Protein AF-A0A1S8C5D9-F1 (afdb_monomer_lite)

Secondary structure (DSSP, 8-state):
-PPPPPPPEE--HHHHHHSPPPP--SSTTTT-EEEEE--BSS--HHHHHHHHHHHHTT-SEEEEEEETTTHHHHHHH-TTSEEEEE-B-TTSBBPGGGHHHHHHHHTT-SEEEE-TT---HHHHHHHHHHHGGG--S-EEE-GGGGHHHHH-GGGGGGGTT-EEE---HHHHHHHHT--HHHHHH-HHHHHHHHHHHHTSEEEE-SSSEEEE--TT--S--SS-SS-EEE-

Radius of gyration: 17.62 Å; chains: 1; bounding box: 43×44×43 Å

Structure (mmCIF, N/CA/C/O backbone):
data_AF-A0A1S8C5D9-F1
#
_entry.id   AF-A0A1S8C5D9-F1
#
loop_
_atom_site.group_PDB
_atom_site.id
_atom_site.type_symbol
_atom_site.label_atom_id
_atom_site.label_alt_id
_atom_site.label_comp_id
_atom_site.label_asym_id
_atom_site.label_entity_id
_atom_site.label_seq_id
_atom_site.pdbx_PDB_ins_code
_atom_site.Cartn_x
_atom_site.Cartn_y
_atom_site.Cartn_z
_atom_site.occupancy
_atom_site.B_iso_or_equiv
_atom_site.auth_seq_id
_atom_site.auth_comp_id
_atom_site.auth_asym_id
_atom_site.auth_atom_id
_atom_site.pdbx_PDB_model_num
ATOM 1 N N . MET A 1 1 ? -1.106 -27.012 -26.016 1.00 38.75 1 MET A N 1
ATOM 2 C CA . MET A 1 1 ? -1.966 -25.851 -26.331 1.00 38.75 1 MET A CA 1
ATOM 3 C C . MET A 1 1 ? -2.443 -25.273 -25.016 1.00 38.75 1 MET A C 1
ATOM 5 O O . MET A 1 1 ? -3.156 -25.971 -24.306 1.00 38.75 1 MET A O 1
ATOM 9 N N . SER A 1 2 ? -2.004 -24.067 -24.653 1.00 41.09 2 SER A N 1
ATOM 10 C CA . SER A 1 2 ? -2.597 -23.360 -23.512 1.00 41.09 2 SER A CA 1
ATOM 11 C C . SER A 1 2 ? -4.079 -23.100 -23.806 1.00 41.09 2 SER A C 1
ATOM 13 O O . SER A 1 2 ? -4.400 -22.787 -24.956 1.00 41.09 2 SER A O 1
ATOM 15 N N . PRO A 1 3 ? -4.988 -23.274 -22.832 1.00 47.28 3 PRO A N 1
ATOM 16 C CA . PRO A 1 3 ? -6.407 -23.009 -23.040 1.00 47.28 3 PRO A CA 1
ATOM 17 C C . PRO A 1 3 ? -6.617 -21.558 -23.489 1.00 47.28 3 PRO A C 1
ATOM 19 O O . PRO A 1 3 ? -5.917 -20.653 -23.028 1.00 47.28 3 PRO A O 1
ATOM 22 N N . ALA A 1 4 ? -7.565 -21.349 -24.408 1.00 53.81 4 ALA A N 1
ATOM 23 C CA . ALA A 1 4 ? -7.955 -20.015 -24.846 1.00 53.81 4 ALA A CA 1
ATOM 24 C C . ALA A 1 4 ? -8.408 -19.192 -23.633 1.00 53.81 4 ALA A C 1
ATOM 26 O O . ALA A 1 4 ? -9.150 -19.686 -22.779 1.00 53.81 4 ALA A O 1
ATOM 27 N N . LEU A 1 5 ? -7.929 -17.952 -23.548 1.00 56.25 5 LEU A N 1
ATOM 28 C CA . LEU A 1 5 ? -8.294 -17.049 -22.465 1.00 56.25 5 LEU A CA 1
ATOM 29 C C . LEU A 1 5 ? -9.800 -16.750 -22.520 1.00 56.25 5 LEU A C 1
ATOM 31 O O . LEU A 1 5 ? -10.328 -16.530 -23.612 1.00 56.25 5 LEU A O 1
ATOM 35 N N . PRO A 1 6 ? -10.504 -16.723 -21.373 1.00 63.66 6 PRO A N 1
ATOM 36 C CA . PRO A 1 6 ? -11.866 -16.213 -21.344 1.00 63.66 6 PRO A CA 1
ATOM 37 C C . PRO A 1 6 ? -11.865 -14.738 -21.760 1.00 63.66 6 PRO A C 1
ATOM 39 O O . PRO A 1 6 ? -10.957 -13.990 -21.393 1.00 63.66 6 PRO A O 1
ATOM 42 N N . GLU A 1 7 ? -12.888 -14.317 -22.503 1.00 69.62 7 GLU A N 1
ATOM 43 C CA . GLU A 1 7 ? -13.021 -12.914 -22.896 1.00 69.62 7 GLU A CA 1
ATOM 44 C C . GLU A 1 7 ? -13.068 -11.994 -21.660 1.00 69.62 7 GLU A C 1
ATOM 46 O O . GLU A 1 7 ? -13.750 -12.315 -20.672 1.00 69.62 7 GLU A O 1
ATOM 51 N N . PRO A 1 8 ? -12.353 -10.852 -21.692 1.00 77.38 8 PRO A N 1
ATOM 52 C CA . PRO A 1 8 ? -12.369 -9.898 -20.597 1.00 77.38 8 PRO A CA 1
ATOM 53 C C . PRO A 1 8 ? -13.774 -9.323 -20.411 1.00 77.38 8 PRO A C 1
ATOM 55 O O . PRO A 1 8 ? -14.501 -9.060 -21.369 1.00 77.38 8 PRO A O 1
ATOM 58 N N . THR A 1 9 ? -14.162 -9.103 -19.158 1.00 83.06 9 THR A N 1
ATOM 59 C CA . THR A 1 9 ? -15.456 -8.493 -18.836 1.00 83.06 9 THR A CA 1
ATOM 60 C C . THR A 1 9 ? -15.282 -6.987 -18.685 1.00 83.06 9 THR A C 1
ATOM 62 O O . THR A 1 9 ? -14.525 -6.521 -17.836 1.00 83.06 9 THR A O 1
ATOM 65 N N . LEU A 1 10 ? -15.989 -6.207 -19.501 1.00 85.38 10 LEU A N 1
ATOM 66 C CA . LEU A 1 10 ? -15.979 -4.751 -19.377 1.00 85.38 10 LEU A CA 1
ATOM 67 C C . LEU A 1 10 ? -16.698 -4.325 -18.088 1.00 85.38 10 LEU A C 1
ATOM 69 O O . LEU A 1 10 ? -17.865 -4.668 -17.874 1.00 85.38 10 LEU A O 1
ATOM 73 N N . VAL A 1 11 ? -16.024 -3.541 -17.249 1.00 85.19 11 VAL A N 1
ATOM 74 C CA . VAL A 1 11 ? -16.623 -2.946 -16.051 1.00 85.19 11 VAL A CA 1
ATOM 75 C C . VAL A 1 11 ? -17.368 -1.692 -16.470 1.00 85.19 11 VAL A C 1
ATOM 77 O O . VAL A 1 11 ? -16.781 -0.657 -16.766 1.00 85.19 11 VAL A O 1
ATOM 80 N N . THR A 1 12 ? -18.691 -1.787 -16.504 1.00 86.25 12 THR A N 1
ATOM 81 C CA . THR A 1 12 ? -19.567 -0.649 -16.790 1.00 86.25 12 THR A CA 1
ATOM 82 C C . THR A 1 12 ? -20.175 -0.103 -15.497 1.00 86.25 12 THR A C 1
ATOM 84 O O . THR A 1 12 ? -20.249 -0.823 -14.494 1.00 86.25 12 THR A O 1
ATOM 87 N N . PRO A 1 13 ? -20.738 1.120 -15.499 1.00 84.31 13 PRO A N 1
ATOM 88 C CA . PRO A 1 13 ? -21.521 1.611 -14.363 1.00 84.31 13 PRO A CA 1
ATOM 89 C C . PRO A 1 13 ? -22.672 0.674 -13.954 1.00 84.31 13 PRO A C 1
ATOM 91 O O . PRO A 1 13 ? -23.132 0.697 -12.815 1.00 84.31 13 PRO A O 1
ATOM 94 N N . GLN A 1 14 ? -23.177 -0.160 -14.869 1.00 84.94 14 GLN A N 1
ATOM 95 C CA . GLN A 1 14 ? -24.183 -1.174 -14.550 1.00 84.94 14 GLN A CA 1
ATOM 96 C C . GLN A 1 14 ? -23.596 -2.345 -13.751 1.00 84.94 14 GLN A C 1
ATOM 98 O O . GLN A 1 14 ? -24.232 -2.784 -12.796 1.00 84.94 14 GLN A O 1
ATOM 103 N N . VAL A 1 15 ? -22.386 -2.803 -14.093 1.00 83.06 15 VAL A N 1
ATOM 104 C CA . VAL A 1 15 ? -21.650 -3.815 -13.313 1.00 83.06 15 VAL A CA 1
ATOM 105 C C . VAL A 1 15 ? -21.374 -3.287 -11.904 1.00 83.06 15 VAL A C 1
ATOM 107 O O . VAL A 1 15 ? -21.716 -3.948 -10.926 1.00 83.06 15 VAL A O 1
ATOM 110 N N . LEU A 1 16 ? -20.866 -2.055 -11.794 1.00 82.50 16 LEU A N 1
ATOM 111 C CA . LEU A 1 16 ? -20.542 -1.431 -10.506 1.00 82.50 16 LEU A CA 1
ATOM 112 C C . LEU A 1 16 ? -21.769 -1.229 -9.607 1.00 82.50 16 LEU A C 1
ATOM 114 O O . LEU A 1 16 ? -21.678 -1.402 -8.398 1.00 82.50 16 LEU A O 1
ATOM 118 N N . ARG A 1 17 ? -22.951 -0.944 -10.172 1.00 82.75 17 ARG A N 1
ATOM 119 C CA . ARG A 1 17 ? -24.202 -0.862 -9.390 1.00 82.75 17 ARG A CA 1
ATOM 120 C C . ARG A 1 17 ? -24.597 -2.184 -8.724 1.00 82.75 17 ARG A C 1
ATOM 122 O O . ARG A 1 17 ? -25.330 -2.167 -7.734 1.00 82.75 17 ARG A O 1
ATOM 129 N N . GLY A 1 18 ? -24.126 -3.314 -9.255 1.00 81.12 18 GLY A N 1
ATOM 130 C CA . GLY A 1 18 ? -24.254 -4.628 -8.624 1.00 81.12 18 GLY A CA 1
ATOM 131 C C . GLY A 1 18 ? -23.265 -4.855 -7.475 1.00 81.12 18 GLY A C 1
ATOM 132 O O . GLY A 1 18 ? -23.509 -5.712 -6.627 1.00 81.12 18 GLY A O 1
ATOM 133 N N . TRP A 1 19 ? -22.182 -4.078 -7.410 1.00 79.44 19 TRP A N 1
ATOM 134 C CA . TRP A 1 19 ? -21.155 -4.111 -6.365 1.00 79.44 19 TRP A CA 1
ATOM 135 C C . TRP A 1 19 ? -21.389 -2.987 -5.361 1.00 79.44 19 TRP A C 1
ATOM 137 O O . TRP A 1 19 ? -20.591 -2.063 -5.215 1.00 79.44 19 TRP A O 1
ATOM 147 N N . ARG A 1 20 ? -22.541 -3.039 -4.691 1.00 68.50 20 ARG A N 1
ATOM 148 C CA . ARG A 1 20 ? -22.870 -2.048 -3.665 1.00 68.50 20 ARG A CA 1
ATOM 149 C C . ARG A 1 20 ? -21.841 -2.100 -2.542 1.00 68.50 20 ARG A C 1
ATOM 151 O O . ARG A 1 20 ? -21.424 -3.187 -2.136 1.00 68.50 20 ARG A O 1
ATOM 158 N N . LEU A 1 21 ? -21.499 -0.924 -2.018 1.00 68.50 21 LEU A N 1
ATOM 159 C CA . LEU A 1 21 ? -20.823 -0.834 -0.730 1.00 68.50 21 LEU A CA 1
ATOM 160 C C . LEU A 1 21 ? -21.646 -1.598 0.320 1.00 68.50 21 LEU A C 1
ATOM 162 O O . LEU A 1 21 ? -22.875 -1.672 0.185 1.00 68.50 21 LEU A O 1
ATOM 166 N N . PRO A 1 22 ? -21.000 -2.182 1.343 1.00 65.00 22 PRO A N 1
ATOM 167 C CA . PRO A 1 22 ? -21.720 -2.786 2.452 1.00 65.00 22 PRO A CA 1
ATOM 168 C C . PRO A 1 22 ? -22.759 -1.799 2.989 1.00 65.00 22 PRO A C 1
ATOM 170 O O . PRO A 1 22 ? -22.439 -0.631 3.222 1.00 65.00 22 PRO A O 1
ATOM 173 N N . GLU A 1 23 ? -24.000 -2.258 3.167 1.00 67.62 23 GLU A N 1
ATOM 174 C CA . GLU A 1 23 ? -25.012 -1.455 3.853 1.00 67.62 23 GLU A CA 1
ATOM 175 C C . GLU A 1 23 ? -24.432 -1.039 5.214 1.00 67.62 23 GLU A C 1
ATOM 177 O O . GLU A 1 23 ? -23.875 -1.894 5.914 1.00 67.62 23 GLU A O 1
ATOM 182 N N . PRO A 1 24 ? -24.511 0.244 5.606 1.00 64.38 24 PRO A N 1
ATOM 183 C CA . PRO A 1 24 ? -23.939 0.728 6.855 1.00 64.38 24 PRO A CA 1
ATOM 184 C C . PRO A 1 24 ? -24.815 0.292 8.040 1.00 64.38 24 PRO A C 1
ATOM 186 O O . PRO A 1 24 ? -25.383 1.108 8.760 1.00 64.38 24 PRO A O 1
ATOM 189 N N . THR A 1 25 ? -24.954 -1.014 8.243 1.00 65.88 25 THR A N 1
ATOM 190 C CA . THR A 1 25 ? -25.635 -1.607 9.390 1.00 65.88 25 THR A CA 1
ATOM 191 C C . THR A 1 25 ? -24.654 -1.720 10.555 1.00 65.88 25 THR A C 1
ATOM 193 O O . THR A 1 25 ? -23.583 -2.304 10.407 1.00 65.88 25 THR A O 1
ATOM 196 N N . GLY A 1 26 ? -25.026 -1.190 11.723 1.00 69.19 26 GLY A N 1
ATOM 197 C CA . GLY A 1 26 ? -24.204 -1.230 12.939 1.00 69.19 26 GLY A CA 1
ATOM 198 C C . GLY A 1 26 ? -23.310 0.001 13.157 1.00 69.19 26 GLY A C 1
ATOM 199 O O . GLY A 1 26 ? -23.389 1.004 12.448 1.00 69.19 26 GLY A O 1
ATOM 200 N N . GLY A 1 27 ? -22.482 -0.060 14.206 1.00 72.62 27 GLY A N 1
ATOM 201 C CA . GLY A 1 27 ? -21.547 1.005 14.588 1.00 72.62 27 GLY A CA 1
ATOM 202 C C . GLY A 1 27 ? -20.322 1.111 13.671 1.00 72.62 27 GLY A C 1
ATOM 203 O O . GLY A 1 27 ? -20.176 0.369 12.700 1.00 72.62 27 GLY A O 1
ATOM 204 N N . LYS A 1 28 ? -19.399 2.023 13.997 1.00 73.56 28 LYS A N 1
ATOM 205 C CA . LYS A 1 28 ? -18.132 2.209 13.260 1.00 73.56 28 LYS A CA 1
ATOM 206 C C . LYS A 1 28 ? -17.257 0.947 13.245 1.00 73.56 28 LYS A C 1
ATOM 208 O O . LYS A 1 28 ? -16.461 0.762 12.340 1.00 73.56 28 LYS A O 1
ATOM 213 N N . GLU A 1 29 ? -17.432 0.061 14.217 1.00 77.06 29 GLU A N 1
ATOM 214 C CA . GLU A 1 29 ? -16.775 -1.242 14.323 1.00 77.06 29 GLU A CA 1
ATOM 215 C C . GLU A 1 29 ? -17.229 -2.211 13.223 1.00 77.06 29 GLU A C 1
ATOM 217 O O . GLU A 1 29 ? -16.414 -2.954 12.688 1.00 77.06 29 GLU A O 1
ATOM 222 N N . ALA A 1 30 ? -18.514 -2.181 12.851 1.00 78.50 30 ALA A N 1
ATOM 223 C CA . ALA A 1 30 ? -19.091 -3.103 11.871 1.00 78.50 30 ALA A CA 1
ATOM 224 C C . ALA A 1 30 ? -18.658 -2.792 10.428 1.00 78.50 30 ALA A C 1
ATOM 226 O O . ALA A 1 30 ? -18.679 -3.669 9.571 1.00 78.50 30 ALA A O 1
ATOM 227 N N . ARG A 1 31 ? -18.241 -1.547 10.164 1.00 82.75 31 ARG A N 1
ATOM 228 C CA . ARG A 1 31 ? -17.767 -1.084 8.850 1.00 82.75 31 ARG A CA 1
ATOM 229 C C . ARG A 1 31 ? -16.267 -1.317 8.617 1.00 82.75 31 ARG A C 1
ATOM 231 O O . ARG A 1 31 ? -15.725 -0.857 7.616 1.00 82.75 31 ARG A O 1
ATOM 238 N N . GLY A 1 32 ? -15.604 -2.015 9.538 1.00 89.25 32 GLY A N 1
ATOM 239 C CA . GLY A 1 32 ? -14.183 -2.338 9.459 1.00 89.25 32 GLY A CA 1
ATOM 240 C C . GLY A 1 32 ? -13.255 -1.147 9.708 1.00 89.25 32 GLY A C 1
ATOM 241 O O . GLY A 1 32 ? -13.669 0.016 9.768 1.00 89.25 32 GLY A O 1
ATOM 242 N N . SER A 1 33 ? -11.973 -1.461 9.869 1.00 94.12 33 SER A N 1
ATOM 243 C CA . SER A 1 33 ? -10.897 -0.483 10.025 1.00 94.12 33 SER A CA 1
ATOM 244 C C . SER A 1 33 ? -9.888 -0.628 8.894 1.00 94.12 33 SER A C 1
ATOM 246 O O . SER A 1 33 ? -9.459 -1.739 8.606 1.00 94.12 33 SER A O 1
ATOM 248 N N . ILE A 1 34 ? -9.458 0.480 8.299 1.00 96.94 34 ILE A N 1
ATOM 249 C CA . ILE A 1 34 ? -8.387 0.491 7.295 1.00 96.94 34 ILE A CA 1
ATOM 250 C C . ILE A 1 34 ? -7.128 1.091 7.912 1.00 96.94 34 ILE A C 1
ATOM 252 O O . ILE A 1 34 ? -7.209 2.108 8.603 1.00 96.94 34 ILE A O 1
ATOM 256 N N . LEU A 1 35 ? -5.979 0.467 7.662 1.00 98.50 35 LEU A N 1
ATOM 257 C CA . LEU A 1 35 ? -4.663 1.028 7.954 1.00 98.50 35 LEU A CA 1
ATOM 258 C C . LEU A 1 35 ? -3.978 1.424 6.644 1.00 98.50 35 LEU A C 1
ATOM 260 O O . LEU A 1 35 ? -3.829 0.590 5.758 1.00 98.50 35 LEU A O 1
ATOM 264 N N . VAL A 1 36 ? -3.543 2.677 6.535 1.00 98.62 36 VAL A N 1
ATOM 265 C CA . VAL A 1 36 ? -2.708 3.165 5.430 1.00 98.62 36 VAL A CA 1
ATOM 266 C C . VAL A 1 36 ? -1.302 3.420 5.957 1.00 98.62 36 VAL A C 1
ATOM 268 O O . VAL A 1 36 ? -1.118 4.224 6.869 1.00 98.62 36 VAL A O 1
ATOM 271 N N . VAL A 1 37 ? -0.309 2.749 5.385 1.00 98.62 37 VAL A N 1
ATOM 272 C CA . VAL A 1 37 ? 1.107 2.895 5.723 1.00 98.62 37 VAL A CA 1
ATOM 273 C C . VAL A 1 37 ? 1.819 3.490 4.521 1.00 98.62 37 VAL A C 1
ATOM 275 O O . VAL A 1 37 ? 1.868 2.877 3.453 1.00 98.62 37 VAL A O 1
ATOM 278 N N . GLY A 1 38 ? 2.382 4.683 4.674 1.00 97.94 38 GLY A N 1
ATOM 279 C CA . GLY A 1 38 ? 3.094 5.299 3.566 1.00 97.94 38 GLY A CA 1
ATOM 280 C C . GLY A 1 38 ? 3.595 6.703 3.833 1.00 97.94 38 GLY A C 1
ATOM 281 O O . GLY A 1 38 ? 3.648 7.183 4.963 1.00 97.94 38 GLY A O 1
ATOM 282 N N . GLY A 1 39 ? 3.938 7.372 2.744 1.00 97.50 39 GLY A N 1
ATOM 283 C CA . GLY A 1 39 ? 4.431 8.733 2.746 1.00 97.50 39 GLY A CA 1
ATOM 284 C C . GLY A 1 39 ? 5.917 8.844 3.068 1.00 97.50 39 GLY A C 1
ATOM 285 O O . GLY A 1 39 ? 6.562 7.952 3.620 1.00 97.50 39 GLY A O 1
ATOM 286 N N . SER A 1 40 ? 6.434 10.017 2.740 1.00 97.75 40 SER A N 1
ATOM 287 C CA . SER A 1 40 ? 7.734 10.528 3.149 1.00 97.75 40 SER A CA 1
ATOM 288 C C . SER A 1 40 ? 7.538 11.934 3.719 1.00 97.75 40 SER A C 1
ATOM 290 O O . SER A 1 40 ? 6.426 12.475 3.708 1.00 97.75 40 SER A O 1
ATOM 292 N N . THR A 1 41 ? 8.603 12.571 4.205 1.00 97.00 41 THR A N 1
ATOM 293 C CA . THR A 1 41 ? 8.498 13.973 4.640 1.00 97.00 41 THR A CA 1
ATOM 294 C C . THR A 1 41 ? 8.176 14.942 3.503 1.00 97.00 41 THR A C 1
ATOM 296 O O . THR A 1 41 ? 7.743 16.057 3.779 1.00 97.00 41 THR A O 1
ATOM 299 N N . GLU A 1 42 ? 8.377 14.527 2.251 1.00 95.50 42 GLU A N 1
ATOM 300 C CA . GLU A 1 42 ? 8.125 15.336 1.053 1.00 95.50 42 GLU A CA 1
ATOM 301 C C . GLU A 1 42 ? 6.849 14.905 0.308 1.00 95.50 42 GLU A C 1
ATOM 303 O O . GLU A 1 42 ? 6.196 15.732 -0.325 1.00 95.50 42 GLU A O 1
ATOM 308 N N . THR A 1 43 ? 6.431 13.641 0.445 1.00 94.88 43 THR A N 1
ATOM 309 C CA . THR A 1 43 ? 5.349 13.040 -0.356 1.00 94.88 43 THR A CA 1
ATOM 310 C C . THR A 1 43 ? 4.228 12.484 0.522 1.00 94.88 43 THR A C 1
ATOM 312 O O . THR A 1 43 ? 3.857 11.315 0.449 1.00 94.88 43 THR A O 1
ATOM 315 N N . VAL A 1 44 ? 3.643 13.327 1.374 1.00 96.38 44 VAL A N 1
ATOM 316 C CA . VAL A 1 44 ? 2.520 12.915 2.239 1.00 96.38 44 VAL A CA 1
ATOM 317 C C . VAL A 1 44 ? 1.162 12.913 1.520 1.00 96.38 44 VAL A C 1
ATOM 319 O O . VAL A 1 44 ? 0.227 12.240 1.945 1.00 96.38 44 VAL A O 1
ATOM 322 N N . GLY A 1 45 ? 1.042 13.633 0.399 1.00 97.19 45 GLY A N 1
ATOM 323 C CA . GLY A 1 45 ? -0.223 13.789 -0.332 1.00 97.19 45 GLY A CA 1
ATOM 324 C C . GLY A 1 45 ? -0.829 12.471 -0.827 1.00 97.19 45 GLY A C 1
ATOM 325 O O . GLY A 1 45 ? -2.045 12.310 -0.779 1.00 97.19 45 GLY A O 1
ATOM 326 N N . ALA A 1 46 ? 0.001 11.500 -1.223 1.00 96.50 46 ALA A N 1
ATOM 327 C CA . ALA A 1 46 ? -0.469 10.177 -1.643 1.00 96.50 46 ALA A CA 1
ATOM 328 C C . ALA A 1 46 ? -1.217 9.444 -0.514 1.00 96.50 46 ALA A C 1
ATOM 330 O O . ALA A 1 46 ? -2.266 8.845 -0.745 1.00 96.50 46 ALA A O 1
ATOM 331 N N . VAL A 1 47 ? -0.728 9.567 0.724 1.00 97.94 47 VAL A N 1
ATOM 332 C CA . VAL A 1 47 ? -1.375 8.996 1.913 1.00 97.94 47 VAL A CA 1
ATOM 333 C C . VAL A 1 47 ? -2.718 9.668 2.180 1.00 97.94 47 VAL A C 1
ATOM 335 O O . VAL A 1 47 ? -3.689 8.978 2.475 1.00 97.94 47 VAL A O 1
ATOM 338 N N . LEU A 1 48 ? -2.796 10.997 2.044 1.00 97.88 48 LEU A N 1
ATOM 339 C CA . LEU A 1 48 ? -4.042 11.748 2.241 1.00 97.88 48 LEU A CA 1
ATOM 340 C C . LEU A 1 48 ? -5.126 11.323 1.241 1.00 97.88 48 LEU A C 1
ATOM 342 O O . LEU A 1 48 ? -6.266 11.089 1.635 1.00 97.88 48 LEU A O 1
ATOM 346 N N . LEU A 1 49 ? -4.762 11.162 -0.034 1.00 97.75 49 LEU A N 1
ATOM 347 C CA . LEU A 1 49 ? -5.687 10.711 -1.077 1.00 97.75 49 LEU A CA 1
ATOM 348 C C . LEU A 1 49 ? -6.168 9.275 -0.832 1.00 97.75 49 LEU A C 1
ATOM 350 O O . LEU A 1 49 ? -7.361 8.994 -0.956 1.00 97.75 49 LEU A O 1
ATOM 354 N N . ALA A 1 50 ? -5.263 8.375 -0.441 1.00 97.62 50 ALA A N 1
ATOM 355 C CA . ALA A 1 50 ? -5.608 6.997 -0.108 1.00 97.62 50 ALA A CA 1
ATOM 356 C C . ALA A 1 50 ? -6.529 6.909 1.124 1.00 97.62 50 ALA A C 1
ATOM 358 O O . ALA A 1 50 ? -7.522 6.181 1.119 1.00 97.62 50 ALA A O 1
ATOM 359 N N . ALA A 1 51 ? -6.235 7.694 2.161 1.00 96.94 51 ALA A N 1
ATOM 360 C CA . ALA A 1 51 ? -7.057 7.822 3.358 1.00 96.94 51 ALA A CA 1
ATOM 361 C C . ALA A 1 51 ? -8.472 8.332 3.042 1.00 96.94 51 ALA A C 1
ATOM 363 O O . ALA A 1 51 ? -9.463 7.751 3.491 1.00 96.94 51 ALA A O 1
ATOM 364 N N . GLU A 1 52 ? -8.582 9.386 2.233 1.00 96.56 52 GLU A N 1
ATOM 365 C CA . GLU A 1 52 ? -9.873 9.921 1.810 1.00 96.56 52 GLU A CA 1
ATOM 366 C C . GLU A 1 52 ? -10.663 8.899 0.978 1.00 96.56 52 GLU A C 1
ATOM 368 O O . GLU A 1 52 ? -11.862 8.710 1.201 1.00 96.56 52 GLU A O 1
ATOM 373 N N . ALA A 1 53 ? -10.001 8.184 0.063 1.00 95.38 53 ALA A N 1
ATOM 374 C CA . ALA A 1 53 ? -10.621 7.119 -0.719 1.00 95.38 53 ALA A CA 1
ATOM 375 C C . ALA A 1 53 ? -11.152 5.983 0.170 1.00 95.38 53 ALA A C 1
ATOM 377 O O . ALA A 1 53 ? -12.261 5.497 -0.063 1.00 95.38 53 ALA A O 1
ATOM 378 N N . ALA A 1 54 ? -10.418 5.596 1.218 1.00 94.44 54 ALA A N 1
ATOM 379 C CA . ALA A 1 54 ? -10.861 4.583 2.175 1.00 94.44 54 ALA A CA 1
ATOM 380 C C . ALA A 1 54 ? -12.141 5.013 2.914 1.00 94.44 54 ALA A C 1
ATOM 382 O O . ALA A 1 54 ? -13.111 4.251 2.973 1.00 94.44 54 ALA A O 1
ATOM 383 N N . LEU A 1 55 ? -12.190 6.253 3.414 1.00 92.62 55 LEU A N 1
ATOM 384 C CA . LEU A 1 55 ? -13.381 6.802 4.076 1.00 92.62 55 LEU A CA 1
ATOM 385 C C . LEU A 1 55 ? -14.575 6.898 3.117 1.00 92.62 55 LEU A C 1
ATOM 387 O O . LEU A 1 55 ? -15.678 6.466 3.454 1.00 92.62 55 LEU A O 1
ATOM 391 N N . ARG A 1 56 ? -14.356 7.391 1.890 1.00 91.88 56 ARG A N 1
ATOM 392 C CA . ARG A 1 56 ? -15.392 7.465 0.843 1.00 91.88 56 ARG A CA 1
ATOM 393 C C . ARG A 1 56 ? -15.883 6.090 0.386 1.00 91.88 56 ARG A C 1
ATOM 395 O O . ARG A 1 56 ? -17.017 5.975 -0.070 1.00 91.88 56 ARG A O 1
ATOM 402 N N . SER A 1 57 ? -15.065 5.054 0.557 1.00 89.69 57 SER A N 1
ATOM 403 C CA . SER A 1 57 ? -15.429 3.654 0.304 1.00 89.69 57 SER A CA 1
ATOM 404 C C . SER A 1 57 ? -16.178 3.004 1.476 1.00 89.69 57 SER A C 1
ATOM 406 O O . SER A 1 57 ? -16.520 1.827 1.408 1.00 89.69 57 SER A O 1
ATOM 408 N N . GLY A 1 58 ? -16.469 3.757 2.543 1.00 88.44 58 GLY A N 1
ATOM 409 C CA . GLY A 1 58 ? -17.308 3.312 3.654 1.00 88.44 58 GLY A CA 1
ATOM 410 C C . GLY A 1 58 ? -16.554 2.750 4.858 1.00 88.44 58 GLY A C 1
ATOM 411 O O . GLY A 1 58 ? -17.201 2.166 5.728 1.00 88.44 58 GLY A O 1
ATOM 412 N N . ALA A 1 59 ? -15.229 2.930 4.946 1.00 91.12 59 ALA A N 1
ATOM 413 C CA . ALA A 1 59 ? -14.458 2.517 6.119 1.00 91.12 59 ALA A CA 1
ATOM 414 C C . ALA A 1 59 ? -15.018 3.143 7.409 1.00 91.12 59 ALA A C 1
ATOM 416 O O . ALA A 1 59 ? -15.301 4.340 7.479 1.00 91.12 59 ALA A O 1
ATOM 417 N N . GLY A 1 60 ? -15.188 2.330 8.453 1.00 90.88 60 GLY A N 1
ATOM 418 C CA . GLY A 1 60 ? -15.694 2.796 9.745 1.00 90.88 60 GLY A CA 1
ATOM 419 C C . GLY A 1 60 ? -14.641 3.484 10.606 1.00 90.88 60 GLY A C 1
ATOM 420 O O . GLY A 1 60 ? -14.964 4.412 11.351 1.00 90.88 60 GLY A O 1
ATOM 421 N N . LYS A 1 61 ? -13.394 3.020 10.507 1.00 94.62 61 LYS A N 1
ATOM 422 C CA . LYS A 1 61 ? -12.219 3.574 11.183 1.00 94.62 61 LYS A CA 1
ATOM 423 C C . LYS A 1 61 ? -11.071 3.694 10.190 1.00 94.62 61 LYS A C 1
ATOM 425 O O . LYS A 1 61 ? -10.892 2.826 9.335 1.00 94.62 61 LYS A O 1
ATOM 430 N N . LEU A 1 62 ? -10.285 4.749 10.345 1.00 97.25 62 LEU A N 1
ATOM 431 C CA . LEU A 1 62 ? -9.090 4.993 9.557 1.00 97.25 62 LEU A CA 1
ATOM 432 C C . LEU A 1 62 ? -7.894 5.155 10.494 1.00 97.25 62 LEU A C 1
ATOM 434 O O . LEU A 1 62 ? -7.942 5.915 11.462 1.00 97.25 62 LEU A O 1
ATOM 438 N N . GLN A 1 63 ? -6.827 4.430 10.188 1.00 98.19 63 GLN A N 1
ATOM 439 C CA . GLN A 1 63 ? -5.526 4.535 10.829 1.00 98.19 63 GLN A CA 1
ATOM 440 C C . GLN A 1 63 ? -4.494 4.880 9.755 1.00 98.19 63 GLN A C 1
ATOM 442 O O . GLN A 1 63 ? -4.552 4.350 8.645 1.00 98.19 63 GLN A O 1
ATOM 447 N N . VAL A 1 64 ? -3.557 5.765 10.073 1.00 98.50 64 VAL A N 1
ATOM 448 C CA . VAL A 1 64 ? -2.533 6.238 9.142 1.00 98.50 64 VAL A CA 1
ATOM 449 C C . VAL A 1 64 ? -1.171 6.190 9.820 1.00 98.50 64 VAL A C 1
ATOM 451 O O . VAL A 1 64 ? -1.006 6.734 10.911 1.00 98.50 64 VAL A O 1
ATOM 454 N N . VAL A 1 65 ? -0.189 5.575 9.167 1.00 98.75 65 VAL A N 1
ATOM 455 C CA . VAL A 1 65 ? 1.219 5.603 9.568 1.00 98.75 65 VAL A CA 1
ATOM 456 C C . VAL A 1 65 ? 2.010 6.430 8.565 1.00 98.75 65 VAL A C 1
ATOM 458 O O . VAL A 1 65 ? 1.995 6.137 7.372 1.00 98.75 65 VAL A O 1
ATOM 461 N N . VAL A 1 66 ? 2.716 7.437 9.077 1.00 98.75 66 VAL A N 1
ATOM 462 C CA . VAL A 1 66 ? 3.567 8.363 8.313 1.00 98.75 66 VAL A CA 1
ATOM 463 C C . VAL A 1 66 ? 4.829 8.709 9.116 1.00 98.75 66 VAL A C 1
ATOM 465 O O . VAL A 1 66 ? 4.852 8.504 10.336 1.00 98.75 66 VAL A O 1
ATOM 468 N N . PRO A 1 67 ? 5.878 9.287 8.499 1.00 98.69 67 PRO A N 1
ATOM 469 C CA . PRO A 1 67 ? 7.011 9.841 9.237 1.00 98.69 67 PRO A CA 1
ATOM 470 C C . PRO A 1 67 ? 6.570 10.779 10.367 1.00 98.69 67 PRO A C 1
ATOM 472 O O . PRO A 1 67 ? 5.726 11.658 10.175 1.00 98.69 67 PRO A O 1
ATOM 475 N N . SER A 1 68 ? 7.169 10.634 11.550 1.00 98.44 68 SER A N 1
ATOM 476 C CA . SER A 1 68 ? 6.805 11.417 12.741 1.00 98.44 68 SER A CA 1
ATOM 477 C C . SER A 1 68 ? 6.847 12.932 12.521 1.00 98.44 68 SER A C 1
ATOM 479 O O . SER A 1 68 ? 6.010 13.648 13.066 1.00 98.44 68 SER A O 1
ATOM 481 N N . LYS A 1 69 ? 7.750 13.414 11.659 1.00 98.25 69 LYS A N 1
ATOM 482 C CA . LYS A 1 69 ? 7.859 14.825 11.266 1.00 98.25 69 LYS A CA 1
ATOM 483 C C . LYS A 1 69 ? 6.609 15.376 10.570 1.00 98.25 69 LYS A C 1
ATOM 485 O O . LYS A 1 69 ? 6.322 16.556 10.735 1.00 98.25 69 LYS A O 1
ATOM 490 N N . VAL A 1 70 ? 5.862 14.558 9.821 1.00 98.12 70 VAL A N 1
ATOM 491 C CA . VAL A 1 70 ? 4.637 15.000 9.121 1.00 98.12 70 VAL A CA 1
ATOM 492 C C . VAL A 1 70 ? 3.346 14.591 9.825 1.00 98.12 70 VAL A C 1
ATOM 494 O O . VAL A 1 70 ? 2.289 15.128 9.501 1.00 98.12 70 VAL A O 1
ATOM 497 N N . ALA A 1 71 ? 3.415 13.705 10.823 1.00 98.25 71 ALA A N 1
ATOM 498 C CA . ALA A 1 71 ? 2.242 13.211 11.541 1.00 98.25 71 ALA A CA 1
ATOM 499 C C . ALA A 1 71 ? 1.319 14.326 12.083 1.00 98.25 71 ALA A C 1
ATOM 501 O O . ALA A 1 71 ? 0.121 14.238 11.828 1.00 98.25 71 ALA A O 1
ATOM 502 N N . PRO A 1 72 ? 1.802 15.415 12.723 1.00 98.00 72 PRO A N 1
ATOM 503 C CA . PRO A 1 72 ? 0.916 16.490 13.181 1.00 98.00 72 PRO A CA 1
ATOM 504 C C . PRO A 1 72 ? 0.135 17.173 12.047 1.00 98.00 72 PRO A C 1
ATOM 506 O O . PRO A 1 72 ? -1.035 17.505 12.216 1.00 98.00 72 PRO A O 1
ATOM 509 N N . HIS A 1 73 ? 0.757 17.358 10.877 1.00 97.12 73 HIS A N 1
ATOM 510 C CA . HIS A 1 73 ? 0.108 17.960 9.707 1.00 97.12 73 HIS A CA 1
ATOM 511 C C . HIS A 1 73 ? -0.979 17.046 9.133 1.00 97.12 73 HIS A C 1
ATOM 513 O O . HIS A 1 73 ? -2.056 17.512 8.755 1.00 97.12 73 HIS A O 1
ATOM 519 N N . VAL A 1 74 ? -0.715 15.738 9.120 1.00 97.69 74 VAL A N 1
ATOM 520 C CA . VAL A 1 74 ? -1.694 14.728 8.710 1.00 97.69 74 VAL A CA 1
ATOM 521 C C . VAL A 1 74 ? -2.858 14.674 9.695 1.00 97.69 74 VAL A C 1
ATOM 523 O O . VAL A 1 74 ? -3.997 14.686 9.249 1.00 97.69 74 VAL A O 1
ATOM 526 N N . SER A 1 75 ? -2.610 14.719 11.009 1.00 97.44 75 SER A N 1
ATOM 527 C CA . SER A 1 75 ? -3.677 14.736 12.025 1.00 97.44 75 SER A CA 1
ATOM 528 C C . SER A 1 75 ? -4.609 15.940 11.899 1.00 97.44 75 SER A C 1
ATOM 530 O O . SER A 1 75 ? -5.797 15.826 12.177 1.00 97.44 75 SER A O 1
ATOM 532 N N . ILE A 1 76 ? -4.084 17.097 11.485 1.00 97.38 76 ILE A N 1
ATOM 533 C CA . ILE A 1 76 ? -4.901 18.290 11.220 1.00 97.38 76 ILE A CA 1
ATOM 534 C C . ILE A 1 76 ? -5.734 18.112 9.943 1.00 97.38 76 ILE A C 1
ATOM 536 O O . ILE A 1 76 ? -6.871 18.571 9.886 1.00 97.38 76 ILE A O 1
ATOM 540 N N . SER A 1 77 ? -5.172 17.455 8.926 1.00 96.62 77 SER A N 1
ATOM 541 C CA . SER A 1 77 ? -5.817 17.273 7.617 1.00 96.62 77 SER A CA 1
ATOM 542 C C . SER A 1 77 ? -6.840 16.130 7.598 1.00 96.62 77 SER A C 1
ATOM 544 O O . SER A 1 77 ? -7.762 16.157 6.791 1.00 96.62 77 SER A O 1
ATOM 546 N N . LEU A 1 78 ? -6.674 15.133 8.471 1.00 95.25 78 LEU A N 1
ATOM 547 C CA . LEU A 1 78 ? -7.533 13.956 8.622 1.00 95.25 78 LEU A CA 1
ATOM 548 C C . LEU A 1 78 ? -7.968 13.812 10.092 1.00 95.25 78 LEU A C 1
ATOM 550 O O . LEU A 1 78 ? -7.527 12.878 10.771 1.00 95.25 78 LEU A O 1
ATOM 554 N N . PRO A 1 79 ? -8.802 14.725 10.619 1.00 94.50 79 PRO A N 1
ATOM 555 C CA . PRO A 1 79 ? -9.201 14.708 12.027 1.00 94.50 79 PRO A CA 1
ATOM 556 C C . PRO A 1 79 ? -9.977 13.441 12.432 1.00 94.50 79 PRO A C 1
ATOM 558 O O . PRO A 1 79 ? -10.057 13.115 13.615 1.00 94.50 79 PRO A O 1
ATOM 561 N N . GLU A 1 80 ? -10.544 12.709 11.471 1.00 93.00 80 GLU A N 1
ATOM 562 C CA . GLU A 1 80 ? -11.237 11.437 11.677 1.00 93.00 80 GLU A CA 1
ATOM 563 C C . GLU A 1 80 ? -10.283 10.242 11.854 1.00 93.00 80 GLU A C 1
ATOM 565 O O . GLU A 1 80 ? -10.718 9.173 12.295 1.00 93.00 80 GLU A O 1
ATOM 570 N N . ALA A 1 81 ? -9.003 10.393 11.496 1.00 96.31 81 ALA A N 1
ATOM 571 C CA . ALA A 1 81 ? -8.022 9.315 11.491 1.00 96.31 81 ALA A CA 1
ATOM 572 C C . ALA A 1 81 ? -7.209 9.247 12.790 1.00 96.31 81 ALA A C 1
ATOM 574 O O . ALA A 1 81 ? -6.795 10.258 13.357 1.00 96.31 81 ALA A O 1
ATOM 575 N N . LEU A 1 82 ? -6.872 8.027 13.213 1.00 97.50 82 LEU A N 1
ATOM 576 C CA . LEU A 1 82 ? -5.745 7.825 14.119 1.00 97.50 82 LEU A CA 1
ATOM 577 C C . LEU A 1 82 ? -4.460 7.957 13.305 1.00 97.50 82 LEU A C 1
ATOM 579 O O . LEU A 1 82 ? -4.186 7.120 12.449 1.00 97.50 82 LEU A O 1
ATOM 583 N N . VAL A 1 83 ? -3.653 8.974 13.593 1.00 98.44 83 VAL A N 1
ATOM 584 C CA . VAL A 1 83 ? -2.364 9.175 12.922 1.00 98.44 83 VAL A CA 1
ATOM 585 C C . VAL A 1 83 ? -1.225 8.778 13.851 1.00 98.44 83 VAL A C 1
ATOM 587 O O . VAL A 1 83 ? -1.086 9.298 14.959 1.00 98.44 83 VAL A O 1
ATOM 590 N N . ARG A 1 84 ? -0.385 7.857 13.384 1.00 98.38 84 ARG A N 1
ATOM 591 C CA . ARG A 1 84 ? 0.812 7.383 14.067 1.00 98.38 84 ARG A CA 1
ATOM 592 C C . ARG A 1 84 ? 2.052 7.875 13.332 1.00 98.38 84 ARG A C 1
ATOM 594 O O . ARG A 1 84 ? 2.317 7.489 12.198 1.00 98.38 84 ARG A O 1
ATOM 601 N N . GLY A 1 85 ? 2.832 8.703 14.018 1.00 98.50 85 GLY A N 1
ATOM 602 C CA . GLY A 1 85 ? 4.179 9.052 13.588 1.00 98.50 85 GLY A CA 1
ATOM 603 C C . GLY A 1 85 ? 5.169 7.933 13.900 1.00 98.50 85 GLY A C 1
ATOM 604 O O . GLY A 1 85 ? 5.188 7.450 15.031 1.00 98.50 85 GLY A O 1
ATOM 605 N N . VAL A 1 86 ? 6.006 7.561 12.933 1.00 98.69 86 VAL A N 1
ATOM 606 C CA . VAL A 1 86 ? 7.067 6.549 13.100 1.00 98.69 86 VAL A CA 1
ATOM 607 C C . VAL A 1 86 ? 8.460 7.105 12.767 1.00 98.69 86 VAL A C 1
ATOM 609 O O . VAL A 1 86 ? 8.553 8.152 12.112 1.00 98.69 86 VAL A O 1
ATOM 612 N N . PRO A 1 87 ? 9.555 6.465 13.231 1.00 98.44 87 PRO A N 1
ATOM 613 C CA . PRO A 1 87 ? 10.915 6.868 12.876 1.00 98.44 87 PRO A CA 1
ATOM 614 C C . PRO A 1 87 ? 11.139 6.974 11.361 1.00 98.44 87 PRO A C 1
ATOM 616 O O . PRO A 1 87 ? 10.688 6.131 10.589 1.00 98.44 87 PRO A O 1
ATOM 619 N N . HIS A 1 88 ? 11.894 7.993 10.941 1.00 98.38 88 HIS A N 1
ATOM 620 C CA . HIS A 1 88 ? 12.178 8.251 9.526 1.00 98.38 88 HIS A CA 1
ATOM 621 C C . HIS A 1 88 ? 13.638 8.634 9.266 1.00 98.38 88 HIS A C 1
ATOM 623 O O . HIS A 1 88 ? 14.259 9.296 10.104 1.00 98.38 88 HIS A O 1
ATOM 629 N N . THR A 1 89 ? 14.190 8.235 8.119 1.00 98.31 89 THR A N 1
ATOM 630 C CA . THR A 1 89 ? 15.553 8.571 7.677 1.00 98.31 89 THR A CA 1
ATOM 631 C C . THR A 1 89 ? 15.775 10.082 7.606 1.00 98.31 89 THR A C 1
ATOM 633 O O . THR A 1 89 ? 14.826 10.869 7.646 1.00 98.31 89 THR A O 1
ATOM 636 N N . GLU A 1 90 ? 17.032 10.517 7.497 1.00 96.81 90 GLU A N 1
ATOM 637 C CA . GLU A 1 90 ? 17.342 11.939 7.280 1.00 96.81 90 GLU A CA 1
ATOM 638 C C . GLU A 1 90 ? 16.710 12.462 5.984 1.00 96.81 90 GLU A C 1
ATOM 640 O O . GLU A 1 90 ? 16.180 13.570 5.966 1.00 96.81 90 GLU A O 1
ATOM 645 N N . ALA A 1 91 ? 16.661 11.614 4.950 1.00 96.81 91 ALA A N 1
ATOM 646 C CA . ALA A 1 91 ? 15.964 11.868 3.689 1.00 96.81 91 ALA A CA 1
ATOM 647 C C . ALA A 1 91 ? 14.427 11.781 3.801 1.00 96.81 91 ALA A C 1
ATOM 649 O O . ALA A 1 91 ? 13.717 12.019 2.829 1.00 96.81 91 ALA A O 1
ATOM 650 N N . GLY A 1 92 ? 13.891 11.444 4.978 1.00 97.50 92 GLY A N 1
ATOM 651 C CA . GLY A 1 92 ? 12.460 11.501 5.256 1.00 97.50 92 GLY A CA 1
ATOM 652 C C . GLY A 1 92 ? 11.648 10.256 4.907 1.00 97.50 92 GLY A C 1
ATOM 653 O O . GLY A 1 92 ? 10.42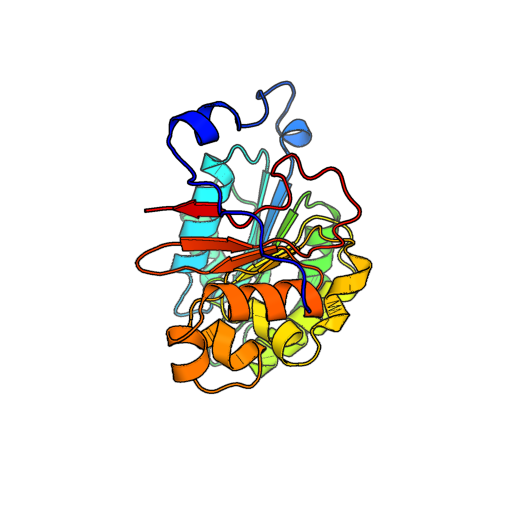0 10.327 4.956 1.00 97.50 92 GLY A O 1
ATOM 654 N N . ALA A 1 93 ? 12.288 9.134 4.580 1.00 98.25 93 ALA A N 1
ATOM 655 C CA . ALA A 1 93 ? 11.621 7.849 4.364 1.00 98.25 93 ALA A CA 1
ATOM 656 C C . ALA A 1 93 ? 11.281 7.165 5.695 1.00 98.25 93 ALA A C 1
ATOM 658 O O . ALA A 1 93 ? 12.017 7.320 6.667 1.00 98.25 93 ALA A O 1
ATOM 659 N N . ILE A 1 94 ? 10.193 6.393 5.762 1.00 98.44 94 ILE A N 1
ATOM 660 C CA . ILE A 1 94 ? 9.896 5.560 6.940 1.00 98.44 94 ILE A CA 1
ATOM 661 C C . ILE A 1 94 ? 11.014 4.530 7.110 1.00 98.44 94 ILE A C 1
ATOM 663 O O . ILE A 1 94 ? 11.388 3.881 6.143 1.00 98.44 94 ILE A O 1
ATOM 667 N N . ARG A 1 95 ? 11.523 4.351 8.335 1.00 98.50 95 ARG A N 1
ATOM 668 C CA . ARG A 1 95 ? 12.521 3.306 8.601 1.00 98.50 95 ARG A CA 1
ATOM 669 C C . ARG A 1 95 ? 11.895 1.923 8.704 1.00 98.50 95 ARG A C 1
ATOM 671 O O . ARG A 1 95 ? 10.871 1.773 9.373 1.00 98.50 95 ARG A O 1
ATOM 678 N N . ALA A 1 96 ? 12.591 0.911 8.200 1.00 98.00 96 ALA A N 1
ATOM 679 C CA . ALA A 1 96 ? 12.279 -0.505 8.358 1.00 98.00 96 ALA A CA 1
ATOM 680 C C . ALA A 1 96 ? 12.149 -0.926 9.831 1.00 98.00 96 ALA A C 1
ATOM 682 O O . ALA A 1 96 ? 11.343 -1.792 10.159 1.00 98.00 96 ALA A O 1
ATOM 683 N N . SER A 1 97 ? 12.868 -0.264 10.746 1.00 98.12 97 SER A N 1
ATOM 684 C CA . SER A 1 97 ? 12.744 -0.482 12.197 1.00 98.12 97 SER A CA 1
ATOM 685 C C . SER A 1 97 ? 11.388 -0.075 12.787 1.00 98.12 97 SER A C 1
ATOM 687 O O . SER A 1 97 ? 11.133 -0.308 13.965 1.00 98.12 97 SER A O 1
ATOM 689 N N . SER A 1 98 ? 10.503 0.524 11.987 1.00 98.19 98 SER A N 1
ATOM 690 C CA . SER A 1 98 ? 9.143 0.887 12.392 1.00 98.19 98 SER A CA 1
ATOM 691 C C . SER A 1 98 ? 8.156 -0.283 12.324 1.00 98.19 98 SER A C 1
ATOM 693 O O . SER A 1 98 ? 6.988 -0.081 12.649 1.00 98.19 98 SER A O 1
ATOM 695 N N . ALA A 1 99 ? 8.587 -1.475 11.893 1.00 98.12 99 ALA A N 1
ATOM 696 C CA . ALA A 1 99 ? 7.707 -2.616 11.645 1.00 98.12 99 ALA A CA 1
ATOM 697 C C . ALA A 1 99 ? 6.815 -2.963 12.848 1.00 98.12 99 ALA A C 1
ATOM 699 O O . ALA A 1 99 ? 5.605 -3.072 12.688 1.00 98.12 99 ALA A O 1
ATOM 700 N N . GLU A 1 100 ? 7.375 -3.037 14.058 1.00 97.81 100 GLU A N 1
ATOM 701 C CA . GLU A 1 100 ? 6.618 -3.345 15.283 1.00 97.81 100 GLU A CA 1
ATOM 702 C C . GLU A 1 100 ? 5.485 -2.332 15.534 1.00 97.81 100 GLU A C 1
ATOM 704 O O . GLU A 1 100 ? 4.332 -2.712 15.718 1.00 97.81 100 GLU A O 1
ATOM 709 N N . LEU A 1 101 ? 5.776 -1.031 15.405 1.00 97.81 101 LEU A N 1
ATOM 710 C CA . LEU A 1 101 ? 4.782 0.039 15.575 1.00 97.81 101 LEU A CA 1
ATOM 711 C C . LEU A 1 101 ? 3.654 -0.024 14.538 1.00 97.81 101 LEU A C 1
ATOM 713 O O . LEU A 1 101 ? 2.533 0.415 14.803 1.00 97.81 101 LEU A O 1
ATOM 717 N N . VAL A 1 102 ? 3.960 -0.503 13.332 1.00 98.12 102 VAL A N 1
ATOM 718 C CA . VAL A 1 102 ? 2.966 -0.699 12.274 1.00 98.12 102 VAL A CA 1
ATOM 719 C C . VAL A 1 102 ? 2.125 -1.941 12.562 1.00 98.12 102 VAL A C 1
ATOM 721 O O . VAL A 1 102 ? 0.903 -1.885 12.412 1.00 98.12 102 VAL A O 1
ATOM 724 N N . LEU A 1 103 ? 2.748 -3.034 13.011 1.00 97.94 103 LEU A N 1
ATOM 725 C CA . LEU A 1 103 ? 2.065 -4.284 13.353 1.00 97.94 103 LEU A CA 1
ATOM 726 C C . LEU A 1 103 ? 1.066 -4.104 14.497 1.00 97.94 103 LEU A C 1
ATOM 728 O O . LEU A 1 103 ? -0.048 -4.619 14.400 1.00 97.94 103 LEU A O 1
ATOM 732 N N . ASP A 1 104 ? 1.400 -3.295 15.505 1.00 96.94 104 ASP A N 1
ATOM 733 C CA . ASP A 1 104 ? 0.486 -2.936 16.598 1.00 96.94 104 ASP A CA 1
ATOM 734 C C . ASP A 1 104 ? -0.851 -2.372 16.087 1.00 96.94 104 ASP A C 1
ATOM 736 O O . ASP A 1 104 ? -1.917 -2.643 16.643 1.00 96.94 104 ASP A O 1
ATOM 740 N N . LEU A 1 105 ? -0.818 -1.585 15.008 1.00 97.00 105 LEU A N 1
ATOM 741 C CA . LEU A 1 105 ? -2.024 -1.026 14.392 1.0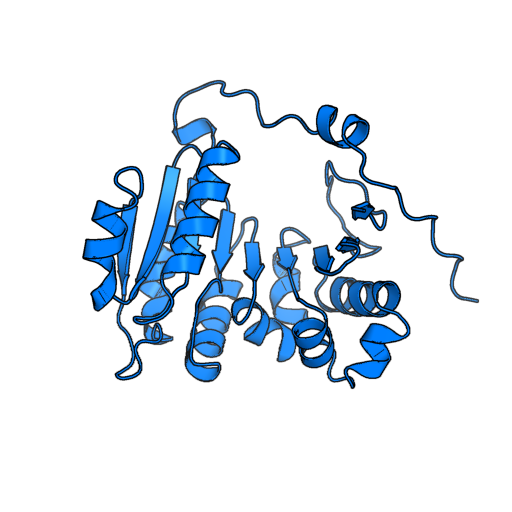0 97.00 105 LEU A CA 1
ATOM 742 C C . LEU A 1 105 ? -2.673 -1.999 13.406 1.00 97.00 105 LEU A C 1
ATOM 744 O O . LEU A 1 105 ? -3.903 -2.016 13.279 1.00 97.00 105 LEU A O 1
ATOM 748 N N . ALA A 1 106 ? -1.860 -2.795 12.708 1.00 96.56 106 ALA A N 1
ATOM 749 C CA . ALA A 1 106 ? -2.318 -3.760 11.716 1.00 96.56 106 ALA A CA 1
ATOM 750 C C . ALA A 1 106 ? -3.176 -4.867 12.344 1.00 96.56 106 ALA A C 1
ATOM 752 O O . ALA A 1 106 ? -4.167 -5.264 11.739 1.00 96.56 106 ALA A O 1
ATOM 753 N N . GLN A 1 107 ? -2.880 -5.290 13.580 1.00 91.06 107 GLN A N 1
ATOM 754 C CA . GLN A 1 107 ? -3.686 -6.274 14.321 1.00 91.06 107 GLN A CA 1
ATOM 755 C C . GLN A 1 107 ? -5.160 -5.862 14.484 1.00 91.06 107 GLN A C 1
ATOM 757 O O . GLN A 1 107 ? -6.049 -6.709 14.523 1.00 91.06 107 GLN A O 1
ATOM 762 N N . GLY A 1 108 ? -5.436 -4.557 14.581 1.00 88.62 108 GLY A N 1
ATOM 763 C CA . GLY A 1 108 ? -6.796 -4.018 14.675 1.00 88.62 108 GLY A CA 1
ATOM 764 C C . GLY A 1 108 ? -7.425 -3.652 13.328 1.00 88.62 108 GLY A C 1
ATOM 765 O O . GLY A 1 108 ? -8.572 -3.195 13.294 1.00 88.62 108 GLY A O 1
ATOM 766 N N . ALA A 1 109 ? -6.687 -3.791 12.225 1.00 95.38 109 ALA A N 1
ATOM 767 C CA . ALA A 1 109 ? -7.133 -3.401 10.898 1.00 95.38 109 ALA A CA 1
ATOM 768 C C . ALA A 1 109 ? -7.838 -4.563 10.185 1.00 95.38 109 ALA A C 1
ATOM 770 O O . ALA A 1 109 ? -7.395 -5.704 10.194 1.00 95.38 109 ALA A O 1
ATOM 771 N N . SER A 1 110 ? -8.948 -4.254 9.522 1.00 95.00 110 SER A N 1
ATOM 772 C CA . SER A 1 110 ? -9.662 -5.177 8.636 1.00 95.00 110 SER A CA 1
ATOM 773 C C . SER A 1 110 ? -9.037 -5.258 7.245 1.00 95.00 110 SER A C 1
ATOM 775 O O . SER A 1 110 ? -9.336 -6.198 6.520 1.00 95.00 110 SER A O 1
ATOM 777 N N . ALA A 1 111 ? -8.228 -4.270 6.855 1.00 96.50 111 ALA A N 1
ATOM 778 C CA . ALA A 1 111 ? -7.367 -4.313 5.678 1.00 96.50 111 ALA A CA 1
ATOM 779 C C . ALA A 1 111 ? -6.220 -3.300 5.813 1.00 96.50 111 ALA A C 1
ATOM 781 O O . ALA A 1 111 ? -6.359 -2.277 6.498 1.00 96.50 111 ALA A O 1
ATOM 782 N N . VAL A 1 112 ? -5.102 -3.579 5.142 1.00 98.31 112 VAL A N 1
ATOM 783 C CA . VAL A 1 112 ? -3.879 -2.767 5.193 1.00 98.31 112 VAL A CA 1
ATOM 784 C C . VAL A 1 112 ? -3.465 -2.355 3.783 1.00 98.31 112 VAL A C 1
ATOM 786 O O . VAL A 1 112 ? -3.363 -3.196 2.900 1.00 98.31 112 VAL A O 1
ATOM 789 N N . LEU A 1 113 ? -3.208 -1.068 3.574 1.00 98.50 113 LEU A N 1
ATOM 790 C CA . LEU A 1 113 ? -2.597 -0.519 2.366 1.00 98.50 113 LEU A CA 1
ATOM 791 C C . LEU A 1 113 ? -1.169 -0.082 2.688 1.00 98.50 113 LEU A C 1
ATOM 793 O O . LEU A 1 113 ? -0.968 0.666 3.645 1.00 98.50 113 LEU A O 1
ATOM 797 N N . ILE A 1 114 ? -0.195 -0.514 1.889 1.00 98.44 114 ILE A N 1
ATOM 798 C CA . ILE A 1 114 ? 1.221 -0.182 2.074 1.00 98.44 114 ILE A CA 1
ATOM 799 C C . ILE A 1 114 ? 1.795 0.375 0.774 1.00 98.44 114 ILE A C 1
ATOM 801 O O . ILE A 1 114 ? 1.590 -0.206 -0.290 1.00 98.44 114 ILE A O 1
ATOM 805 N N . GLY A 1 115 ? 2.543 1.476 0.878 1.00 97.19 115 GLY A N 1
ATOM 806 C CA . GLY A 1 115 ? 3.373 1.987 -0.215 1.00 97.19 115 GLY A CA 1
ATOM 807 C C . GLY A 1 115 ? 3.070 3.387 -0.769 1.00 97.19 115 GLY A C 1
ATOM 808 O O . GLY A 1 115 ? 4.028 4.029 -1.206 1.00 97.19 115 GLY A O 1
ATOM 809 N N . PRO A 1 116 ? 1.838 3.944 -0.714 1.00 97.38 116 PRO A N 1
ATOM 810 C CA . PRO A 1 116 ? 1.567 5.264 -1.284 1.00 97.38 116 PRO A CA 1
ATOM 811 C C . PRO A 1 116 ? 2.498 6.347 -0.733 1.00 97.38 116 PRO A C 1
ATOM 813 O O . PRO A 1 116 ? 2.518 6.615 0.468 1.00 97.38 116 PRO A O 1
ATOM 816 N N . GLY A 1 117 ? 3.275 6.986 -1.610 1.00 96.12 117 GLY A N 1
ATOM 817 C CA . GLY A 1 117 ? 4.199 8.066 -1.247 1.00 96.12 117 GLY A CA 1
ATOM 818 C C . GLY A 1 117 ? 5.412 7.642 -0.415 1.00 96.12 117 GLY A C 1
ATOM 819 O O . GLY A 1 117 ? 6.117 8.520 0.080 1.00 96.12 117 GLY A O 1
ATOM 820 N N . MET A 1 118 ? 5.658 6.339 -0.235 1.00 96.94 118 MET A N 1
ATOM 821 C CA . MET A 1 118 ? 6.913 5.870 0.351 1.00 96.94 118 MET A CA 1
ATOM 822 C C . MET A 1 118 ? 8.098 6.277 -0.529 1.00 96.94 118 MET A C 1
ATOM 824 O O . MET A 1 118 ? 7.976 6.452 -1.741 1.00 96.94 118 MET A O 1
ATOM 828 N N . ALA A 1 119 ? 9.247 6.440 0.111 1.00 93.94 119 ALA A N 1
ATOM 829 C CA . ALA A 1 119 ? 10.524 6.732 -0.519 1.00 93.94 119 ALA A CA 1
ATOM 830 C C . ALA A 1 119 ? 11.569 5.771 0.051 1.00 93.94 119 ALA A C 1
ATOM 832 O O . ALA A 1 119 ? 11.314 5.155 1.083 1.00 93.94 119 ALA A O 1
ATOM 833 N N . ASP A 1 120 ? 12.738 5.705 -0.587 1.00 96.00 120 ASP A N 1
ATOM 834 C CA . ASP A 1 120 ? 13.823 4.780 -0.23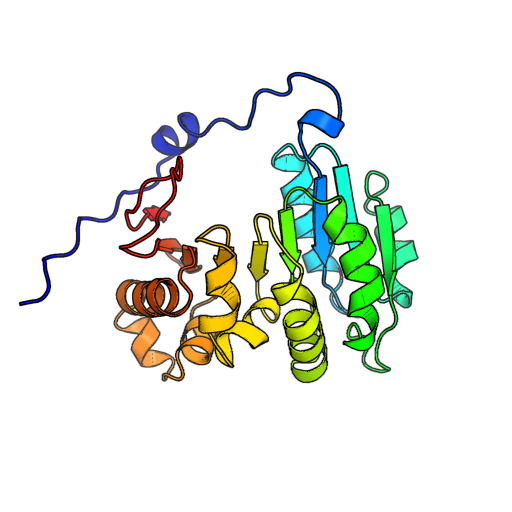7 1.00 96.00 120 ASP A CA 1
ATOM 835 C C . ASP A 1 120 ? 13.401 3.308 -0.380 1.00 96.00 120 ASP A C 1
ATOM 837 O O . ASP A 1 120 ? 12.689 2.734 0.448 1.00 96.00 120 ASP A O 1
ATOM 841 N N . GLU A 1 121 ? 13.831 2.690 -1.479 1.00 94.88 121 GLU A N 1
ATOM 842 C CA . GLU A 1 121 ? 13.478 1.309 -1.800 1.00 94.88 121 GLU A CA 1
ATOM 843 C C . GLU A 1 121 ? 13.999 0.319 -0.751 1.00 94.88 121 GLU A C 1
ATOM 845 O O . GLU A 1 121 ? 13.296 -0.632 -0.419 1.00 94.88 121 GLU A O 1
ATOM 850 N N . ALA A 1 122 ? 15.189 0.547 -0.185 1.00 96.06 122 ALA A N 1
ATOM 851 C CA . ALA A 1 122 ? 15.796 -0.377 0.767 1.00 96.06 122 ALA A CA 1
ATOM 852 C C . ALA A 1 122 ? 15.047 -0.369 2.106 1.00 96.06 122 ALA A C 1
ATOM 854 O O . ALA A 1 122 ? 14.703 -1.430 2.630 1.00 96.06 122 ALA A O 1
ATOM 855 N N . GLU A 1 123 ? 14.741 0.819 2.632 1.00 97.62 123 GLU A N 1
ATOM 856 C CA . GLU A 1 123 ? 13.953 0.959 3.861 1.00 97.62 123 GLU A CA 1
ATOM 857 C C . GLU A 1 123 ? 12.513 0.469 3.664 1.00 97.62 123 GLU A C 1
ATOM 859 O O . GLU A 1 123 ? 11.977 -0.244 4.515 1.00 97.62 123 GLU A O 1
ATOM 864 N N . THR A 1 124 ? 11.900 0.784 2.518 1.00 96.75 124 THR A N 1
ATOM 865 C CA . THR A 1 124 ? 10.541 0.331 2.196 1.00 96.75 124 THR A CA 1
ATOM 866 C C . THR A 1 124 ? 10.477 -1.187 2.079 1.00 96.75 124 THR A C 1
ATOM 868 O O . THR A 1 124 ? 9.625 -1.819 2.703 1.00 96.75 124 THR A O 1
ATOM 871 N N . ARG A 1 125 ? 11.401 -1.797 1.332 1.00 95.75 125 ARG A N 1
ATOM 872 C CA . ARG A 1 125 ? 11.487 -3.251 1.197 1.00 95.75 125 ARG A CA 1
ATOM 873 C C . ARG A 1 125 ? 11.696 -3.916 2.554 1.00 95.75 125 ARG A C 1
ATOM 875 O O . ARG A 1 125 ? 10.945 -4.826 2.890 1.00 95.75 125 ARG A O 1
ATOM 882 N N . GLY A 1 126 ? 12.650 -3.430 3.349 1.00 97.25 126 GLY A N 1
ATOM 883 C CA . GLY A 1 126 ? 12.927 -3.975 4.677 1.00 97.25 126 GLY A CA 1
ATOM 884 C C . GLY A 1 126 ? 11.743 -3.842 5.639 1.00 97.25 126 GLY A C 1
ATOM 885 O O . GLY A 1 126 ? 11.528 -4.723 6.471 1.00 97.25 126 GLY A O 1
ATOM 886 N N . LEU A 1 127 ? 10.948 -2.773 5.523 1.00 97.94 127 LEU A N 1
ATOM 887 C CA . LEU A 1 127 ? 9.691 -2.636 6.255 1.00 97.94 127 LEU A CA 1
ATOM 888 C C . LEU A 1 127 ? 8.685 -3.698 5.795 1.00 97.94 127 LEU A C 1
ATOM 890 O O . LEU A 1 127 ? 8.186 -4.457 6.617 1.00 97.94 127 LEU A O 1
ATOM 894 N N . VAL A 1 128 ? 8.398 -3.776 4.493 1.00 96.69 128 VAL A N 1
ATOM 895 C CA . VAL A 1 128 ? 7.382 -4.685 3.937 1.00 96.69 128 VAL A CA 1
ATOM 896 C C . VAL A 1 128 ? 7.725 -6.154 4.214 1.00 96.69 128 VAL A C 1
ATOM 898 O O . VAL A 1 128 ? 6.844 -6.903 4.630 1.00 96.69 128 VAL A O 1
ATOM 901 N N . GLU A 1 129 ? 8.991 -6.558 4.071 1.00 96.00 129 GLU A N 1
ATOM 902 C CA . GLU A 1 129 ? 9.465 -7.916 4.386 1.00 96.00 129 GLU A CA 1
ATOM 903 C C . GLU A 1 129 ? 9.241 -8.293 5.861 1.00 96.00 129 GLU A C 1
ATOM 905 O O . GLU A 1 129 ? 8.942 -9.448 6.159 1.00 96.00 129 GLU A O 1
ATOM 910 N N . GLN A 1 130 ? 9.331 -7.329 6.784 1.00 96.69 130 GLN A N 1
ATOM 911 C CA . GLN A 1 130 ? 9.016 -7.549 8.200 1.00 96.69 130 GLN A CA 1
ATOM 912 C C . GLN A 1 130 ? 7.510 -7.545 8.482 1.00 96.69 130 GLN A C 1
ATOM 914 O O . GLN A 1 130 ? 7.074 -8.194 9.426 1.00 96.69 130 GLN A O 1
ATOM 919 N N . LEU A 1 131 ? 6.702 -6.823 7.700 1.00 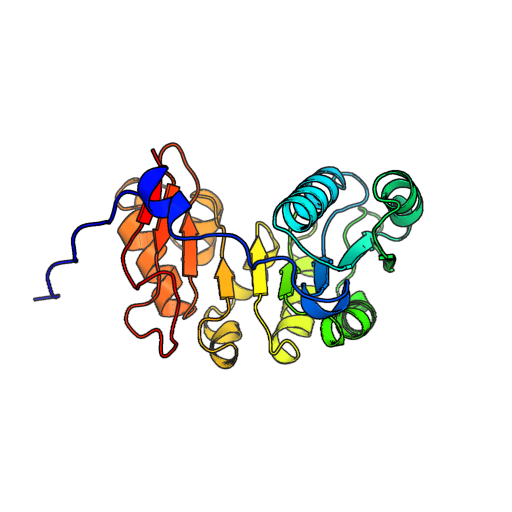96.62 131 LEU A N 1
ATOM 920 C CA . LEU A 1 131 ? 5.255 -6.742 7.914 1.00 96.62 131 LEU A CA 1
ATOM 921 C C . LEU A 1 131 ? 4.516 -7.969 7.380 1.00 96.62 131 LEU A C 1
ATOM 923 O O . LEU A 1 131 ? 3.711 -8.555 8.102 1.00 96.62 131 LEU A O 1
ATOM 927 N N . LEU A 1 132 ? 4.774 -8.349 6.124 1.00 95.00 132 LEU A N 1
ATOM 928 C CA . LEU A 1 132 ? 3.977 -9.338 5.388 1.00 95.00 132 LEU A CA 1
ATOM 929 C C . LEU A 1 132 ? 3.764 -10.670 6.128 1.00 95.00 132 LEU A C 1
ATOM 931 O O . LEU A 1 132 ? 2.618 -11.128 6.142 1.00 95.00 132 LEU A O 1
ATOM 935 N N . PRO A 1 133 ? 4.776 -11.282 6.781 1.00 94.62 133 PRO A N 1
ATOM 936 C CA . PRO A 1 133 ? 4.599 -12.561 7.475 1.00 94.62 133 PRO A CA 1
ATOM 937 C C . PRO A 1 133 ? 3.601 -12.523 8.639 1.00 94.62 133 PRO A C 1
ATOM 939 O O . PRO A 1 133 ? 3.147 -13.574 9.084 1.00 94.62 133 PRO A O 1
ATOM 942 N N . HIS A 1 134 ? 3.279 -11.333 9.150 1.00 95.06 134 HIS A N 1
ATOM 943 C CA . HIS A 1 134 ? 2.395 -11.131 10.300 1.00 95.06 134 HIS A CA 1
ATOM 944 C C . HIS A 1 134 ? 1.021 -10.564 9.919 1.00 95.06 134 HIS A C 1
ATOM 946 O O . HIS A 1 134 ? 0.182 -10.349 10.793 1.00 95.06 134 HIS A O 1
ATOM 952 N N . LEU A 1 135 ? 0.784 -10.294 8.633 1.00 94.56 135 LEU A N 1
ATOM 953 C CA . LEU A 1 135 ? -0.528 -9.889 8.142 1.00 94.56 135 LEU A CA 1
ATOM 954 C C . LEU A 1 135 ? -1.358 -11.137 7.826 1.00 94.56 135 LEU A C 1
ATOM 956 O O . LEU A 1 135 ? -0.867 -12.069 7.196 1.00 94.56 135 LEU A O 1
ATOM 960 N N . GLU A 1 136 ? -2.622 -11.132 8.247 1.00 89.12 136 GLU A N 1
ATOM 961 C CA . GLU A 1 136 ? -3.565 -12.249 8.047 1.00 89.12 136 GLU A CA 1
ATOM 962 C C . GLU A 1 136 ? -4.838 -11.825 7.290 1.00 89.12 136 GLU A C 1
ATOM 964 O O . GLU A 1 136 ? -5.697 -12.647 6.982 1.00 89.12 136 GLU A O 1
ATOM 969 N N . GLY A 1 137 ? -4.997 -10.527 7.020 1.00 90.56 137 GLY A N 1
ATOM 970 C CA . GLY A 1 137 ? -6.176 -9.958 6.367 1.00 90.56 137 GLY A CA 1
ATOM 971 C C . GLY A 1 137 ? -5.895 -9.453 4.951 1.00 90.56 137 GLY A C 1
ATOM 972 O O . GLY A 1 137 ? -4.787 -9.601 4.441 1.00 90.56 137 GLY A O 1
ATOM 973 N N . PRO A 1 138 ? -6.885 -8.810 4.308 1.00 95.62 138 PRO A N 1
ATOM 974 C CA . PRO A 1 138 ? -6.691 -8.163 3.022 1.00 95.62 138 PRO A CA 1
ATOM 975 C C . PRO A 1 138 ? -5.557 -7.133 3.024 1.00 95.62 138 PRO A C 1
ATOM 977 O O . PRO A 1 138 ? -5.534 -6.219 3.854 1.00 95.62 138 PRO A O 1
ATOM 980 N N . VAL A 1 139 ? -4.653 -7.254 2.053 1.00 97.19 139 VAL A N 1
ATOM 981 C CA . VAL A 1 139 ? -3.507 -6.356 1.871 1.00 97.19 139 VAL A CA 1
ATOM 982 C C . VAL A 1 139 ? -3.551 -5.741 0.479 1.00 97.19 139 VAL A C 1
ATOM 984 O O . VAL A 1 139 ? -3.747 -6.435 -0.514 1.00 97.19 139 VAL A O 1
ATOM 987 N N . ALA A 1 140 ? -3.343 -4.435 0.395 1.00 97.62 140 ALA A N 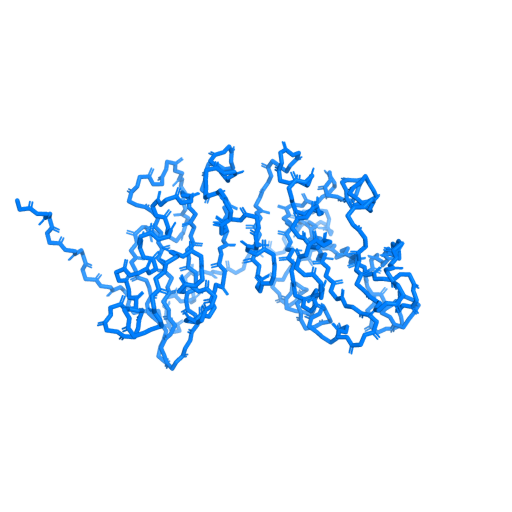1
ATOM 988 C CA . ALA A 1 140 ? -3.062 -3.742 -0.848 1.00 97.62 140 ALA A CA 1
ATOM 989 C C . ALA A 1 140 ? -1.609 -3.260 -0.829 1.00 97.62 140 ALA A C 1
ATOM 991 O O . ALA A 1 140 ? -1.195 -2.567 0.102 1.00 97.62 140 ALA A O 1
ATOM 992 N N . LEU A 1 141 ? -0.840 -3.633 -1.848 1.00 97.50 141 LEU A N 1
ATOM 993 C CA . LEU A 1 141 ? 0.507 -3.125 -2.077 1.00 97.50 141 LEU A CA 1
ATOM 994 C C . LEU A 1 141 ? 0.465 -2.219 -3.302 1.00 97.50 141 LEU A C 1
ATOM 996 O O . LEU A 1 141 ? 0.035 -2.644 -4.375 1.00 97.50 141 LEU A O 1
ATOM 1000 N N . ASP A 1 142 ? 0.910 -0.983 -3.119 1.00 95.38 142 ASP A N 1
ATOM 1001 C CA . ASP A 1 142 ? 0.921 0.057 -4.145 1.00 95.38 142 ASP A CA 1
ATOM 1002 C C . ASP A 1 142 ? 2.310 0.697 -4.241 1.00 95.38 142 ASP A C 1
ATOM 1004 O O . ASP A 1 142 ? 3.029 0.755 -3.242 1.00 95.38 142 ASP A O 1
ATOM 1008 N N . ALA A 1 143 ? 2.700 1.190 -5.416 1.00 91.56 143 ALA A N 1
ATOM 1009 C CA . ALA A 1 143 ? 4.002 1.822 -5.647 1.00 91.56 143 ALA A CA 1
ATOM 1010 C C . ALA A 1 143 ? 5.189 1.013 -5.057 1.00 91.56 143 ALA A C 1
ATOM 1012 O O . ALA A 1 143 ? 5.328 -0.187 -5.303 1.00 91.56 143 ALA A O 1
ATOM 1013 N N . LEU A 1 144 ? 6.035 1.633 -4.219 1.00 92.50 144 LEU A N 1
ATOM 1014 C CA . LEU A 1 144 ? 7.165 0.953 -3.566 1.00 92.50 144 LEU A CA 1
ATOM 1015 C C . LEU A 1 144 ? 6.749 -0.144 -2.570 1.00 92.50 144 LEU A C 1
ATOM 1017 O O . LEU A 1 144 ? 7.586 -0.955 -2.184 1.00 92.50 144 LEU A O 1
ATOM 1021 N N . GLY A 1 145 ? 5.469 -0.246 -2.200 1.00 90.44 145 GLY A N 1
ATOM 1022 C CA . GLY A 1 145 ? 4.950 -1.388 -1.445 1.00 90.44 145 GLY A CA 1
ATOM 1023 C C . GLY A 1 145 ? 5.144 -2.726 -2.173 1.00 90.44 145 GLY A C 1
ATOM 1024 O O . GLY A 1 145 ? 5.240 -3.765 -1.524 1.00 90.44 145 GLY A O 1
ATOM 1025 N N . LEU A 1 146 ? 5.272 -2.711 -3.508 1.00 92.25 146 LEU A N 1
ATOM 1026 C CA . LEU A 1 146 ? 5.566 -3.901 -4.311 1.00 92.25 146 LEU A CA 1
ATOM 1027 C C . LEU A 1 146 ? 7.034 -4.351 -4.226 1.00 92.25 146 LEU A C 1
ATOM 1029 O O . LEU A 1 146 ? 7.339 -5.445 -4.692 1.00 92.25 146 LEU A O 1
ATOM 1033 N N . ALA A 1 147 ? 7.944 -3.571 -3.630 1.00 88.44 147 ALA A N 1
ATOM 1034 C CA . ALA A 1 147 ? 9.380 -3.869 -3.648 1.00 88.44 147 ALA A CA 1
ATOM 1035 C C . ALA A 1 147 ? 9.725 -5.259 -3.073 1.00 88.44 147 ALA A C 1
ATOM 1037 O O . ALA A 1 147 ? 10.597 -5.949 -3.600 1.00 88.44 147 ALA A O 1
ATOM 1038 N N . ALA A 1 148 ? 9.007 -5.712 -2.037 1.00 85.69 148 ALA A N 1
ATOM 1039 C CA . ALA A 1 148 ? 9.172 -7.066 -1.498 1.00 85.69 148 ALA A CA 1
ATOM 1040 C C . ALA A 1 148 ? 8.681 -8.157 -2.471 1.00 85.69 148 ALA A C 1
ATOM 1042 O O . ALA A 1 148 ? 9.295 -9.216 -2.573 1.00 85.69 148 ALA A O 1
ATOM 1043 N N . VAL A 1 149 ? 7.618 -7.882 -3.235 1.00 87.44 149 VAL A N 1
ATOM 1044 C CA . VAL A 1 149 ? 7.069 -8.800 -4.249 1.00 87.44 149 VAL A CA 1
ATOM 1045 C C . VAL A 1 149 ? 8.026 -8.942 -5.428 1.00 87.44 149 VAL A C 1
ATOM 1047 O O . VAL A 1 149 ? 8.213 -10.046 -5.924 1.00 87.44 149 VAL A O 1
ATOM 1050 N N . THR A 1 150 ? 8.672 -7.852 -5.849 1.00 88.69 150 THR A N 1
ATOM 1051 C CA . THR A 1 150 ? 9.720 -7.883 -6.881 1.00 88.69 150 THR A CA 1
ATOM 1052 C C . THR A 1 150 ? 10.868 -8.816 -6.491 1.00 88.69 150 THR A C 1
ATOM 1054 O O . THR A 1 150 ? 11.420 -9.515 -7.341 1.00 88.69 150 THR A O 1
ATOM 1057 N N . ALA A 1 151 ? 11.234 -8.835 -5.207 1.00 88.00 151 ALA A N 1
ATOM 1058 C CA . ALA A 1 151 ? 12.302 -9.685 -4.698 1.00 88.00 151 ALA A CA 1
ATOM 1059 C C . ALA A 1 151 ? 11.884 -11.157 -4.553 1.00 88.00 151 ALA A C 1
ATOM 1061 O O . ALA A 1 151 ? 12.650 -12.048 -4.920 1.00 88.00 151 ALA A O 1
ATOM 1062 N N . ASP A 1 152 ? 10.686 -11.410 -4.026 1.00 91.44 152 ASP A N 1
ATOM 1063 C CA . ASP A 1 152 ? 10.110 -12.746 -3.892 1.00 91.44 152 ASP A CA 1
ATOM 1064 C C . ASP A 1 152 ? 8.580 -12.692 -4.027 1.00 91.44 152 ASP A C 1
ATOM 1066 O O . ASP A 1 152 ? 7.880 -12.428 -3.047 1.00 91.44 152 ASP A O 1
ATOM 1070 N N . PRO A 1 153 ? 8.010 -13.018 -5.202 1.00 87.88 153 PRO A N 1
ATOM 1071 C CA . PRO A 1 153 ? 6.558 -13.086 -5.361 1.00 87.88 153 PRO A CA 1
ATOM 1072 C C . PRO A 1 153 ? 5.896 -14.112 -4.426 1.00 87.88 153 PRO A C 1
ATOM 1074 O O . PRO A 1 153 ? 4.710 -14.008 -4.115 1.00 87.88 153 PRO A O 1
ATOM 1077 N N . GLY A 1 154 ? 6.645 -15.114 -3.953 1.00 88.62 154 GLY A N 1
ATOM 1078 C CA . GLY A 1 154 ? 6.164 -16.143 -3.039 1.00 88.62 154 GLY A CA 1
ATOM 1079 C C . GLY A 1 154 ? 5.801 -15.632 -1.644 1.00 88.62 154 GLY A C 1
ATOM 1080 O O . GLY A 1 154 ? 5.027 -16.310 -0.962 1.00 88.62 154 GLY A O 1
ATOM 1081 N N . CYS A 1 155 ? 6.272 -14.442 -1.248 1.00 91.50 155 CYS A N 1
ATOM 1082 C CA . CYS A 1 155 ? 6.055 -13.868 0.086 1.00 91.50 155 CYS A CA 1
ATOM 1083 C C . CYS A 1 155 ? 4.584 -13.554 0.418 1.00 91.50 155 CYS A C 1
ATOM 1085 O O . CYS A 1 155 ? 4.266 -13.250 1.564 1.00 91.50 155 CYS A O 1
ATOM 1087 N N . LEU A 1 156 ? 3.686 -13.638 -0.568 1.00 92.38 156 LEU A N 1
ATOM 1088 C CA . LEU A 1 156 ? 2.257 -13.349 -0.430 1.00 92.38 156 LEU A CA 1
ATOM 1089 C C . LEU A 1 156 ? 1.376 -14.599 -0.360 1.00 92.38 156 LEU A C 1
ATOM 1091 O O . LEU A 1 156 ? 0.172 -14.495 -0.130 1.00 92.38 156 LEU A O 1
ATOM 1095 N N . ARG A 1 157 ? 1.940 -15.794 -0.574 1.00 87.69 157 ARG A N 1
ATOM 1096 C CA . ARG A 1 157 ? 1.145 -17.021 -0.745 1.00 87.69 157 ARG A CA 1
ATOM 1097 C C . ARG A 1 157 ? 0.337 -17.412 0.491 1.00 87.69 157 ARG A C 1
ATOM 1099 O O . ARG A 1 157 ? -0.686 -18.064 0.329 1.00 87.69 157 ARG A O 1
ATOM 1106 N N . HIS A 1 158 ? 0.771 -17.028 1.693 1.00 90.00 158 HIS A N 1
ATOM 1107 C CA . HIS A 1 158 ? 0.044 -17.304 2.941 1.00 90.00 158 HIS A CA 1
ATOM 1108 C C . HIS A 1 158 ? -1.226 -16.462 3.103 1.00 90.00 158 HIS A C 1
ATOM 1110 O O . HIS A 1 158 ? -2.059 -16.798 3.935 1.00 90.00 158 HIS A O 1
ATOM 1116 N N . LEU A 1 159 ? -1.391 -15.399 2.309 1.00 90.19 159 LEU A N 1
ATOM 1117 C CA . LEU A 1 159 ? -2.563 -14.521 2.337 1.00 90.19 159 LEU A CA 1
ATOM 1118 C C . LEU A 1 159 ? -3.716 -15.036 1.455 1.00 90.19 159 LEU A C 1
ATOM 1120 O O . LEU A 1 159 ? -4.699 -14.324 1.268 1.00 90.19 159 LEU A O 1
ATOM 1124 N N . ASP A 1 160 ? -3.597 -16.234 0.867 1.00 84.12 160 ASP A N 1
ATOM 1125 C CA . ASP A 1 160 ? -4.666 -16.966 0.165 1.00 84.12 160 ASP A CA 1
ATOM 1126 C C . ASP A 1 160 ? -5.495 -16.125 -0.837 1.00 84.12 160 ASP A C 1
ATOM 1128 O O . ASP A 1 160 ? -6.717 -16.255 -0.963 1.00 84.12 160 ASP A O 1
ATOM 1132 N N . GLY A 1 161 ? -4.832 -15.247 -1.597 1.00 81.62 161 GLY A N 1
ATOM 1133 C CA . GLY A 1 161 ? -5.481 -14.406 -2.610 1.00 81.62 161 GLY A CA 1
ATOM 1134 C C . GLY A 1 161 ? -6.197 -13.167 -2.063 1.00 81.62 161 GLY A C 1
ATOM 1135 O O . GLY A 1 161 ? -6.925 -12.509 -2.806 1.00 81.62 161 GLY A O 1
ATOM 1136 N N . GLN A 1 162 ? -5.977 -12.811 -0.796 1.00 90.44 162 GLN A N 1
ATOM 1137 C CA . GLN A 1 162 ? -6.462 -11.568 -0.184 1.00 90.44 162 GLN A CA 1
ATOM 1138 C C . GLN A 1 162 ? -5.546 -10.364 -0.469 1.00 90.44 162 GLN A C 1
ATOM 1140 O O . GLN A 1 162 ? -5.646 -9.337 0.200 1.00 90.44 162 GLN A O 1
ATOM 1145 N N . VAL A 1 163 ? -4.667 -10.466 -1.468 1.00 95.62 163 VAL A N 1
ATOM 1146 C CA . VAL A 1 163 ? -3.725 -9.405 -1.837 1.00 95.62 163 VAL A CA 1
ATOM 1147 C C . VAL A 1 163 ? -4.140 -8.748 -3.147 1.00 95.62 163 VAL A C 1
ATOM 1149 O O . VAL A 1 163 ? -4.457 -9.433 -4.124 1.00 95.62 163 VAL A O 1
ATOM 1152 N N . VAL A 1 164 ? -4.094 -7.418 -3.169 1.00 96.38 164 VAL A N 1
ATOM 1153 C CA . VAL A 1 164 ? -4.207 -6.595 -4.373 1.00 96.38 164 VAL A CA 1
ATOM 1154 C C . VAL A 1 164 ? -2.880 -5.877 -4.606 1.00 96.38 164 VAL A C 1
ATOM 1156 O O . VAL A 1 164 ? -2.361 -5.220 -3.710 1.00 96.38 164 VAL A O 1
ATOM 1159 N N . LEU A 1 165 ? -2.341 -5.993 -5.812 1.00 96.69 165 LEU A N 1
ATOM 1160 C CA . LEU A 1 165 ? -1.171 -5.263 -6.290 1.00 96.69 165 LEU A CA 1
ATOM 1161 C C . LEU A 1 165 ? -1.643 -4.219 -7.299 1.00 96.69 165 LEU A C 1
ATOM 1163 O O . LEU A 1 165 ? -2.427 -4.562 -8.184 1.00 96.69 165 LEU A O 1
ATOM 1167 N N . THR A 1 166 ? -1.164 -2.981 -7.213 1.00 95.44 166 THR A N 1
ATOM 1168 C CA . THR A 1 166 ? -1.558 -1.903 -8.143 1.00 95.44 166 THR A CA 1
ATOM 1169 C C . THR A 1 166 ? -0.389 -1.329 -8.947 1.00 95.44 166 THR A C 1
ATOM 1171 O O . THR A 1 166 ? -0.185 -0.118 -8.935 1.00 95.44 166 THR A O 1
ATOM 1174 N N . PRO A 1 167 ? 0.395 -2.162 -9.662 1.00 94.44 167 PRO A N 1
ATOM 1175 C CA . PRO A 1 167 ? 1.520 -1.656 -10.429 1.00 94.44 167 PRO A CA 1
ATOM 1176 C C . PRO A 1 167 ? 1.048 -0.783 -11.596 1.00 94.44 167 PRO A C 1
ATOM 1178 O O . PRO A 1 167 ? 0.096 -1.114 -12.313 1.00 94.44 167 PRO A O 1
ATOM 1181 N N . ASN A 1 168 ? 1.779 0.292 -11.861 1.00 91.50 168 ASN A N 1
ATOM 1182 C CA . ASN A 1 168 ? 1.818 0.883 -13.197 1.00 91.50 168 ASN A CA 1
ATOM 1183 C C . ASN A 1 168 ? 2.668 0.010 -14.161 1.00 91.50 168 ASN A C 1
ATOM 1185 O O . ASN A 1 168 ? 3.324 -0.934 -13.713 1.00 91.50 168 ASN A O 1
ATOM 1189 N N . PRO A 1 169 ? 2.686 0.277 -15.483 1.00 92.12 169 PRO A N 1
ATOM 1190 C CA . PRO A 1 169 ? 3.456 -0.533 -16.435 1.00 92.12 169 PRO A CA 1
ATOM 1191 C C . PRO A 1 169 ? 4.956 -0.646 -16.111 1.00 92.12 169 PRO A C 1
ATOM 1193 O O . PRO A 1 169 ? 5.529 -1.726 -16.250 1.00 92.12 169 PRO A O 1
ATOM 1196 N N . THR A 1 170 ? 5.577 0.426 -15.610 1.00 92.19 170 THR A N 1
ATOM 1197 C CA . THR A 1 170 ? 6.986 0.430 -15.189 1.00 92.19 170 THR A CA 1
ATOM 1198 C C . THR A 1 170 ? 7.213 -0.474 -13.981 1.00 92.19 170 THR A C 1
ATOM 1200 O O . THR A 1 170 ? 8.121 -1.299 -13.985 1.00 92.19 170 THR A O 1
ATOM 1203 N N . GLU A 1 171 ? 6.368 -0.363 -12.958 1.00 93.56 171 GLU A N 1
ATOM 1204 C CA . GLU A 1 171 ? 6.433 -1.210 -11.760 1.00 93.56 171 GLU A CA 1
ATOM 1205 C C . GLU A 1 171 ? 6.166 -2.679 -12.092 1.00 93.56 171 GLU A C 1
ATOM 1207 O O . GLU A 1 171 ? 6.801 -3.563 -11.523 1.00 93.56 171 GLU A O 1
ATOM 1212 N N . LEU A 1 172 ? 5.271 -2.952 -13.047 1.00 94.56 172 LEU A N 1
ATOM 1213 C CA . LEU A 1 172 ? 4.997 -4.305 -13.524 1.00 94.56 172 LEU A CA 1
ATOM 1214 C C . LEU A 1 172 ? 6.215 -4.908 -14.237 1.00 94.56 172 LEU A C 1
ATOM 1216 O O . LEU A 1 172 ? 6.527 -6.076 -14.009 1.00 94.56 172 LEU A O 1
ATOM 1220 N N . ALA A 1 173 ? 6.911 -4.126 -15.068 1.00 95.00 173 ALA A N 1
ATOM 1221 C CA . ALA A 1 173 ? 8.136 -4.562 -15.737 1.00 95.00 173 ALA A CA 1
ATOM 1222 C C . ALA A 1 173 ? 9.238 -4.894 -14.717 1.00 95.00 173 ALA A C 1
ATOM 1224 O O . ALA A 1 173 ? 9.833 -5.971 -14.774 1.00 95.00 173 ALA A O 1
ATOM 1225 N N . ILE A 1 174 ? 9.422 -4.016 -13.723 1.00 94.12 174 ILE A N 1
ATOM 1226 C CA . ILE A 1 174 ? 10.357 -4.217 -12.609 1.00 94.12 174 ILE A CA 1
ATOM 1227 C C . ILE A 1 174 ? 10.007 -5.491 -11.830 1.00 94.12 174 ILE A C 1
ATOM 1229 O O . ILE A 1 174 ? 10.871 -6.339 -11.631 1.00 94.12 174 ILE A O 1
ATOM 1233 N N . ALA A 1 175 ? 8.743 -5.665 -11.433 1.00 93.50 175 ALA A N 1
ATOM 1234 C CA . ALA A 1 175 ? 8.296 -6.819 -10.651 1.00 93.50 175 ALA A CA 1
ATOM 1235 C C . ALA A 1 175 ? 8.480 -8.158 -11.385 1.00 93.50 175 ALA A C 1
ATOM 1237 O O . ALA A 1 175 ? 8.703 -9.189 -10.752 1.00 93.50 175 ALA A O 1
ATOM 1238 N N . LEU A 1 176 ? 8.385 -8.151 -12.717 1.00 94.94 176 LEU A N 1
ATOM 1239 C CA . LEU A 1 176 ? 8.553 -9.334 -13.562 1.00 94.94 176 LEU A CA 1
ATOM 1240 C C . LEU A 1 176 ? 9.994 -9.566 -14.029 1.00 94.94 176 LEU A C 1
ATOM 1242 O O . LEU A 1 176 ? 10.245 -10.601 -14.648 1.00 94.94 176 LEU A O 1
ATOM 1246 N N . HIS A 1 177 ? 10.918 -8.643 -13.742 1.00 95.06 177 HIS A N 1
ATOM 1247 C CA . HIS A 1 177 ? 12.293 -8.652 -14.255 1.00 95.06 177 HIS A CA 1
ATOM 1248 C C . HIS A 1 177 ? 12.347 -8.714 -15.791 1.00 95.06 177 HIS A C 1
ATOM 1250 O O . HIS A 1 177 ? 13.084 -9.517 -16.365 1.00 95.06 177 HIS A O 1
ATOM 1256 N N . VAL A 1 178 ? 11.536 -7.885 -16.454 1.00 96.44 178 VAL A N 1
ATOM 1257 C CA . VAL A 1 178 ? 11.464 -7.771 -17.922 1.00 96.44 178 VAL A CA 1
ATOM 1258 C C . VAL A 1 178 ? 11.626 -6.326 -18.381 1.00 96.44 178 VAL A C 1
ATOM 1260 O O . VAL A 1 178 ? 11.469 -5.388 -17.600 1.00 96.44 178 VAL A O 1
ATOM 1263 N N . GLU A 1 179 ? 11.904 -6.138 -19.667 1.00 95.75 179 GLU A N 1
ATOM 1264 C CA . GLU A 1 179 ? 11.965 -4.809 -20.272 1.00 95.75 179 GLU A CA 1
ATOM 1265 C C . GLU A 1 179 ? 10.570 -4.175 -20.392 1.00 95.75 179 GLU A C 1
ATOM 1267 O O . GLU A 1 179 ? 9.569 -4.864 -20.603 1.00 95.75 179 GLU A O 1
ATOM 1272 N N . HIS A 1 180 ? 10.497 -2.841 -20.331 1.00 93.50 180 HIS A N 1
ATOM 1273 C CA . HIS A 1 180 ? 9.229 -2.101 -20.429 1.00 93.50 180 HIS A CA 1
ATOM 1274 C C . HIS A 1 180 ? 8.438 -2.438 -21.705 1.00 93.50 180 HIS A C 1
ATOM 1276 O O . HIS A 1 180 ? 7.220 -2.601 -21.651 1.00 93.50 180 HIS A O 1
ATOM 1282 N N . GLY A 1 181 ? 9.135 -2.615 -22.834 1.00 93.56 181 GLY A N 1
ATOM 1283 C CA . GLY A 1 181 ? 8.513 -2.964 -24.115 1.00 93.56 181 GLY A CA 1
ATOM 1284 C C . GLY A 1 181 ? 7.751 -4.292 -24.081 1.00 93.56 181 GLY A C 1
ATOM 1285 O O . GLY A 1 181 ? 6.704 -4.405 -24.707 1.00 93.56 181 GLY A O 1
ATOM 1286 N N . GLU A 1 182 ? 8.190 -5.271 -23.279 1.00 94.56 182 GLU A N 1
ATOM 1287 C CA . GLU A 1 182 ? 7.457 -6.538 -23.131 1.00 94.56 182 GLU A CA 1
ATOM 1288 C C . GLU A 1 182 ? 6.105 -6.349 -22.429 1.00 94.56 182 GLU A C 1
ATOM 1290 O O . GLU A 1 182 ? 5.137 -7.057 -22.719 1.00 94.56 182 GLU A O 1
ATOM 1295 N N . VAL A 1 183 ? 6.028 -5.402 -21.489 1.00 94.44 183 VAL A N 1
ATOM 1296 C CA . VAL A 1 183 ? 4.770 -5.050 -20.824 1.00 94.44 183 VAL A CA 1
ATOM 1297 C C . VAL A 1 183 ? 3.871 -4.255 -21.763 1.00 94.44 183 VAL A C 1
ATOM 1299 O O . VAL A 1 183 ? 2.665 -4.470 -21.742 1.00 94.44 183 VAL A O 1
ATOM 1302 N N . GLU A 1 184 ? 4.420 -3.370 -22.594 1.00 91.88 184 GLU A N 1
ATOM 1303 C CA . GLU A 1 184 ? 3.641 -2.624 -23.592 1.00 91.88 184 GLU A CA 1
ATOM 1304 C C . GLU A 1 184 ? 3.059 -3.532 -24.683 1.00 91.88 184 GLU A C 1
ATOM 1306 O O . GLU A 1 184 ? 1.905 -3.344 -25.077 1.00 91.88 184 GLU A O 1
ATOM 1311 N N . ASP A 1 185 ? 3.825 -4.531 -25.126 1.00 93.50 185 ASP A N 1
ATOM 1312 C CA . ASP A 1 185 ? 3.420 -5.482 -26.164 1.00 93.50 185 ASP A CA 1
ATOM 1313 C C . ASP A 1 185 ? 2.301 -6.431 -25.692 1.00 93.50 185 ASP A C 1
ATOM 1315 O O . ASP A 1 185 ? 1.389 -6.750 -26.460 1.00 93.50 185 ASP A O 1
ATOM 1319 N N . ASP A 1 186 ? 2.334 -6.871 -24.426 1.00 92.56 186 ASP A N 1
ATOM 1320 C CA . ASP A 1 186 ? 1.276 -7.689 -23.813 1.00 92.56 186 ASP A CA 1
ATOM 1321 C C . ASP A 1 186 ? 1.003 -7.297 -22.341 1.00 92.56 186 ASP A C 1
ATOM 1323 O O . ASP A 1 186 ? 1.415 -8.003 -21.404 1.00 92.56 186 ASP A O 1
ATOM 1327 N N . PRO A 1 187 ? 0.256 -6.197 -22.100 1.00 90.19 187 PRO A N 1
ATOM 1328 C CA . PRO A 1 187 ? 0.001 -5.700 -20.746 1.00 90.19 187 PRO A CA 1
ATOM 1329 C C . PRO A 1 187 ? -0.799 -6.693 -19.899 1.00 90.19 187 PRO A C 1
ATOM 1331 O O . PRO A 1 187 ? -0.513 -6.912 -18.720 1.00 90.19 187 PRO A O 1
ATOM 1334 N N . VAL A 1 188 ? -1.801 -7.335 -20.507 1.00 90.75 188 VAL A N 1
ATOM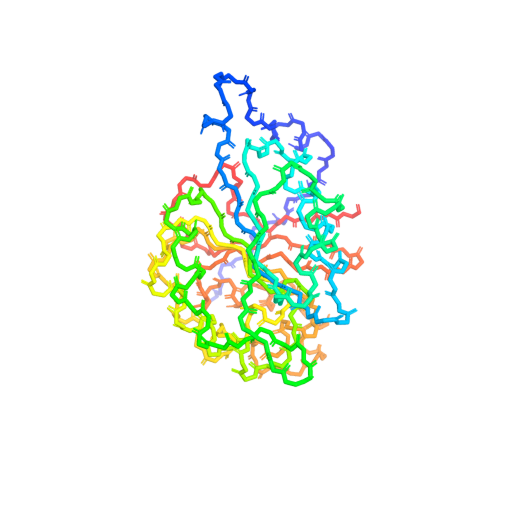 1335 C CA . VAL A 1 188 ? -2.698 -8.274 -19.820 1.00 90.75 188 VAL A CA 1
ATOM 1336 C C . VAL A 1 188 ? -1.980 -9.584 -19.517 1.00 90.75 188 VAL A C 1
ATOM 1338 O O . VAL A 1 188 ? -2.122 -10.124 -18.416 1.00 90.75 188 VAL A O 1
ATOM 1341 N N . GLY A 1 189 ? -1.191 -10.105 -20.459 1.00 92.12 189 GLY A N 1
ATOM 1342 C CA . GLY A 1 189 ? -0.377 -11.291 -20.236 1.00 92.12 189 GLY A CA 1
ATOM 1343 C C . GLY A 1 189 ? 0.678 -11.067 -19.161 1.00 92.12 189 GLY A C 1
ATOM 1344 O O . GLY A 1 189 ? 0.843 -11.932 -18.299 1.00 92.12 189 GLY A O 1
ATOM 1345 N N . SER A 1 190 ? 1.315 -9.896 -19.137 1.00 94.62 190 SER A N 1
ATOM 1346 C CA . SER A 1 190 ? 2.260 -9.513 -18.085 1.00 94.62 190 SER A CA 1
ATOM 1347 C C . SER A 1 190 ? 1.583 -9.387 -16.715 1.00 94.62 190 SER A C 1
ATOM 1349 O O . SER A 1 190 ? 2.020 -10.039 -15.766 1.00 94.62 190 SER A O 1
ATOM 1351 N N . ALA A 1 191 ? 0.449 -8.688 -16.609 1.00 93.56 191 ALA A N 1
ATOM 1352 C CA . ALA A 1 191 ? -0.315 -8.613 -15.359 1.00 93.56 191 ALA A CA 1
ATOM 1353 C C . ALA A 1 191 ? -0.742 -10.005 -14.853 1.00 93.56 191 ALA A C 1
ATOM 1355 O O . ALA A 1 191 ? -0.667 -10.290 -13.658 1.00 93.56 191 ALA A O 1
ATOM 1356 N N . ARG A 1 192 ? -1.125 -10.911 -15.762 1.00 92.81 192 ARG A N 1
ATOM 1357 C CA . ARG A 1 192 ? -1.448 -12.305 -15.425 1.00 92.81 192 ARG A CA 1
ATOM 1358 C C . ARG A 1 192 ? -0.239 -13.081 -14.911 1.00 92.81 192 ARG A C 1
ATOM 1360 O O . ARG A 1 192 ? -0.395 -13.839 -13.958 1.00 92.81 192 ARG A O 1
ATOM 1367 N N . ARG A 1 193 ? 0.946 -12.913 -15.514 1.00 94.12 193 ARG A N 1
ATOM 1368 C CA . ARG A 1 193 ? 2.180 -13.554 -15.022 1.00 94.12 193 ARG A CA 1
ATOM 1369 C C . ARG A 1 193 ? 2.429 -13.179 -13.564 1.00 94.12 193 ARG A C 1
ATOM 1371 O O . ARG A 1 193 ? 2.624 -14.078 -12.750 1.00 94.12 193 ARG A O 1
ATOM 1378 N N . LEU A 1 194 ? 2.341 -11.890 -13.232 1.00 94.06 194 LEU A N 1
ATOM 1379 C CA . LEU A 1 194 ? 2.527 -11.426 -11.858 1.00 94.06 194 LEU A CA 1
ATOM 1380 C C . LEU A 1 194 ? 1.433 -11.976 -10.933 1.00 94.06 194 LEU A C 1
ATOM 1382 O O . LEU A 1 194 ? 1.747 -12.502 -9.867 1.00 94.06 194 LEU A O 1
ATOM 1386 N N . ALA A 1 195 ? 0.167 -11.932 -11.362 1.00 93.44 195 ALA A N 1
ATOM 1387 C CA . ALA A 1 195 ? -0.953 -12.466 -10.589 1.00 93.44 195 ALA A CA 1
ATOM 1388 C C . ALA A 1 195 ? -0.748 -13.946 -10.227 1.00 93.44 195 ALA A C 1
ATOM 1390 O O . ALA A 1 195 ? -0.965 -14.340 -9.082 1.00 93.44 195 ALA A O 1
ATOM 1391 N N . GLU A 1 196 ? -0.286 -14.772 -11.172 1.00 92.06 196 GLU A N 1
ATOM 1392 C CA . GLU A 1 196 ? -0.014 -16.189 -10.913 1.00 92.06 196 GLU A CA 1
ATOM 1393 C C . GLU A 1 196 ? 1.236 -16.422 -10.057 1.00 92.06 196 GLU A C 1
ATOM 1395 O O . GLU A 1 196 ? 1.200 -17.272 -9.166 1.00 92.06 196 GLU A O 1
ATOM 1400 N N . GLN A 1 197 ? 2.321 -15.673 -10.269 1.00 92.25 197 GLN A N 1
ATOM 1401 C CA . GLN A 1 197 ? 3.538 -15.796 -9.456 1.00 92.25 197 GLN A CA 1
ATOM 1402 C C . GLN A 1 197 ? 3.281 -15.433 -7.987 1.00 92.25 197 GLN A C 1
ATOM 1404 O O . GLN A 1 197 ? 3.695 -16.179 -7.092 1.00 92.25 197 GLN A O 1
ATOM 1409 N N . ALA A 1 198 ? 2.554 -14.333 -7.765 1.00 92.44 198 ALA A N 1
ATOM 1410 C CA . ALA A 1 198 ? 2.248 -13.779 -6.450 1.00 92.44 198 ALA A CA 1
ATOM 1411 C C . ALA A 1 198 ? 0.998 -14.379 -5.784 1.00 92.44 198 ALA A C 1
ATOM 1413 O O . ALA A 1 198 ? 0.770 -14.153 -4.600 1.00 92.44 198 ALA A O 1
ATOM 1414 N N . GLN A 1 199 ? 0.171 -15.123 -6.531 1.00 92.31 199 GLN A N 1
ATOM 1415 C CA . GLN A 1 199 ? -1.171 -15.539 -6.096 1.00 92.31 199 GLN A CA 1
ATOM 1416 C C . GLN A 1 199 ? -2.014 -14.351 -5.589 1.00 92.31 199 GLN A C 1
ATOM 1418 O O . GLN A 1 199 ? -2.725 -14.454 -4.592 1.00 92.31 199 GLN A O 1
ATOM 1423 N N . ALA A 1 200 ? -1.952 -13.226 -6.304 1.00 93.88 200 ALA A N 1
ATOM 1424 C CA . ALA A 1 200 ? -2.580 -11.958 -5.934 1.00 93.88 200 ALA A CA 1
ATOM 1425 C C . ALA A 1 200 ? -3.383 -11.365 -7.099 1.00 93.88 200 ALA A C 1
ATOM 1427 O O . ALA A 1 200 ? -3.117 -11.658 -8.265 1.00 93.88 200 ALA A O 1
ATOM 1428 N N . VAL A 1 201 ? -4.366 -10.516 -6.797 1.00 95.12 201 VAL A N 1
ATOM 1429 C CA . VAL A 1 201 ? -5.076 -9.732 -7.816 1.00 95.12 201 VAL A CA 1
ATOM 1430 C C . VAL A 1 201 ? -4.190 -8.566 -8.251 1.00 95.12 201 VAL A C 1
ATOM 1432 O O . VAL A 1 201 ? -3.680 -7.840 -7.408 1.00 95.12 201 VAL A O 1
ATOM 1435 N N . VAL A 1 202 ? -4.034 -8.348 -9.554 1.00 95.12 202 VAL A N 1
ATOM 1436 C CA . VAL A 1 202 ? -3.236 -7.254 -10.124 1.00 95.12 202 VAL A CA 1
ATOM 1437 C C . VAL A 1 202 ? -4.157 -6.240 -10.795 1.00 95.12 202 VAL A C 1
ATOM 1439 O O . VAL A 1 202 ? -4.848 -6.569 -11.758 1.00 95.12 202 VAL A O 1
ATOM 1442 N N . GLY A 1 203 ? -4.172 -5.010 -10.288 1.00 95.00 203 GLY A N 1
ATOM 1443 C CA . GLY A 1 203 ? -4.801 -3.845 -10.901 1.00 95.00 203 GLY A CA 1
ATOM 1444 C C . GLY A 1 203 ? -3.780 -3.034 -11.696 1.00 95.00 203 GLY A C 1
ATOM 1445 O O . GLY A 1 203 ? -3.123 -2.169 -11.132 1.00 95.00 203 GLY A O 1
ATOM 1446 N N . LEU A 1 204 ? -3.650 -3.300 -12.995 1.00 91.88 204 LEU A N 1
ATOM 1447 C CA . LEU A 1 204 ? -2.748 -2.566 -13.882 1.00 91.88 204 LEU A CA 1
ATOM 1448 C C . LEU A 1 204 ? -3.408 -1.260 -14.341 1.00 91.88 204 LEU A C 1
ATOM 1450 O O . LEU A 1 204 ? -4.407 -1.291 -15.063 1.00 91.88 204 LEU A O 1
ATOM 1454 N N . GLY A 1 205 ? -2.850 -0.124 -13.923 1.00 81.19 205 GLY A N 1
ATOM 1455 C CA . GLY A 1 205 ? -3.289 1.208 -14.350 1.00 81.19 205 GLY A CA 1
ATOM 1456 C C . GLY A 1 205 ? -2.746 1.610 -15.728 1.00 81.19 205 GLY A C 1
ATOM 1457 O O . GLY A 1 205 ? -1.688 1.152 -16.150 1.00 81.19 205 GLY A O 1
ATOM 1458 N N . GLY A 1 206 ? -3.459 2.493 -16.433 1.00 77.12 206 GLY A N 1
ATOM 1459 C CA . GLY A 1 206 ? -3.057 3.013 -17.744 1.00 77.12 206 GLY A CA 1
ATOM 1460 C C . GLY A 1 206 ? -4.191 3.768 -18.440 1.00 77.12 206 GLY A C 1
ATOM 1461 O O . GLY A 1 206 ? -5.180 4.132 -17.808 1.00 77.12 206 GLY A O 1
ATOM 1462 N N . SER A 1 207 ? -4.082 3.973 -19.758 1.00 77.38 207 SER A N 1
ATOM 1463 C CA . SER A 1 207 ? -5.188 4.508 -20.581 1.00 77.38 207 SER A CA 1
ATOM 1464 C C . SER A 1 207 ? -6.404 3.574 -20.621 1.00 77.38 207 SER A C 1
ATOM 1466 O O . SER A 1 207 ? -7.521 3.996 -20.900 1.00 77.38 207 SER A O 1
ATOM 1468 N N . THR A 1 208 ? -6.185 2.291 -20.348 1.00 80.62 208 THR A N 1
ATOM 1469 C CA . THR A 1 208 ? -7.202 1.289 -20.036 1.00 80.62 208 THR A CA 1
ATOM 1470 C C . THR A 1 208 ? -6.696 0.523 -18.825 1.00 80.62 208 THR A C 1
ATOM 1472 O O . THR A 1 208 ? -5.581 0.001 -18.865 1.00 80.62 208 THR A O 1
ATOM 1475 N N . SER A 1 209 ? -7.495 0.459 -17.762 1.00 85.88 209 SER A N 1
ATOM 1476 C CA . SER A 1 209 ? -7.107 -0.265 -16.550 1.00 85.88 209 SER A CA 1
ATOM 1477 C C . SER A 1 209 ? -7.587 -1.707 -16.604 1.00 85.88 209 SER A C 1
ATOM 1479 O O . SER A 1 209 ? -8.706 -1.972 -17.053 1.00 85.88 209 SER A O 1
ATOM 1481 N N . TRP A 1 210 ? -6.768 -2.625 -16.098 1.00 89.12 210 TRP A N 1
ATOM 1482 C CA . TRP A 1 210 ? -7.051 -4.058 -16.070 1.00 89.12 210 TRP A CA 1
ATOM 1483 C C . TRP A 1 210 ? -7.022 -4.591 -14.641 1.00 89.12 210 TRP A C 1
ATOM 1485 O O . TRP A 1 210 ? -6.087 -4.311 -13.904 1.00 89.12 210 TRP A O 1
ATOM 1495 N N . ILE A 1 211 ? -8.006 -5.401 -14.254 1.00 92.25 211 ILE A N 1
ATOM 1496 C CA . ILE A 1 211 ? -7.998 -6.156 -12.994 1.00 92.25 211 ILE A CA 1
ATOM 1497 C C . ILE A 1 211 ? -7.856 -7.630 -13.345 1.00 92.25 211 ILE A C 1
ATOM 1499 O O . ILE A 1 211 ? -8.750 -8.205 -13.965 1.00 92.25 211 ILE A O 1
ATOM 1503 N N . VAL A 1 212 ? -6.745 -8.244 -12.958 1.00 91.56 212 VAL A N 1
ATOM 1504 C CA . VAL A 1 212 ? -6.391 -9.620 -13.311 1.00 91.56 212 VAL A CA 1
ATOM 1505 C C . VAL A 1 212 ? -6.253 -10.449 -12.040 1.00 91.56 212 VAL A C 1
ATOM 1507 O O . VAL A 1 212 ? -5.449 -10.134 -11.173 1.00 91.56 212 VAL A O 1
ATOM 1510 N N . ALA A 1 213 ? -7.044 -11.513 -11.917 1.00 89.44 213 ALA A N 1
ATOM 1511 C CA . ALA A 1 213 ? -6.976 -12.452 -10.797 1.00 89.44 213 ALA A CA 1
ATOM 1512 C C . ALA A 1 213 ? -6.186 -13.719 -11.186 1.00 89.44 213 ALA A C 1
ATOM 1514 O O . ALA A 1 213 ? -6.196 -14.091 -12.364 1.00 89.44 213 ALA A O 1
ATOM 1515 N N . PRO A 1 214 ? -5.551 -14.423 -10.228 1.00 86.88 214 PRO A N 1
ATOM 1516 C CA . PRO A 1 214 ? -4.874 -15.683 -10.511 1.00 86.88 214 PRO A CA 1
ATOM 1517 C C . PRO A 1 214 ? -5.889 -16.787 -10.829 1.00 86.88 214 PRO A C 1
ATOM 1519 O O . PRO A 1 214 ? -6.943 -16.886 -10.197 1.00 86.88 214 PRO A O 1
ATOM 1522 N N . THR A 1 215 ? -5.548 -17.669 -11.774 1.00 75.88 215 THR A N 1
ATOM 1523 C CA . THR A 1 215 ? -6.430 -18.754 -12.250 1.00 75.88 215 THR A CA 1
ATOM 1524 C C . THR A 1 215 ? -6.895 -19.690 -11.125 1.00 75.88 215 THR A C 1
ATOM 1526 O O . THR A 1 215 ? -8.006 -20.217 -11.166 1.00 75.88 215 THR A O 1
ATOM 1529 N N . ALA A 1 216 ? -6.061 -19.891 -10.103 1.00 56.12 216 ALA A N 1
ATOM 1530 C CA . ALA A 1 216 ? -6.300 -20.827 -9.010 1.00 56.12 216 ALA A CA 1
ATOM 1531 C C . ALA A 1 216 ? -6.867 -20.190 -7.729 1.00 56.12 216 ALA A C 1
ATOM 1533 O O . ALA A 1 216 ? -6.822 -20.854 -6.697 1.00 56.12 216 ALA A O 1
ATOM 1534 N N . ALA A 1 217 ? -7.386 -18.953 -7.757 1.00 52.38 217 ALA A N 1
ATOM 1535 C CA . ALA A 1 217 ? -7.895 -18.275 -6.558 1.00 52.38 217 ALA A CA 1
ATOM 1536 C C . ALA A 1 217 ? -8.906 -19.155 -5.785 1.00 52.38 217 ALA A C 1
ATOM 1538 O O . ALA A 1 217 ? -10.076 -19.279 -6.160 1.00 52.38 217 ALA A O 1
ATOM 1539 N N . ARG A 1 218 ? -8.452 -19.801 -4.701 1.00 38.44 218 ARG A N 1
ATOM 1540 C CA . ARG A 1 218 ? -9.267 -20.662 -3.832 1.00 38.44 218 ARG A CA 1
ATOM 1541 C C . ARG A 1 218 ? -9.986 -19.796 -2.802 1.00 38.44 218 ARG A C 1
ATOM 1543 O O . ARG A 1 218 ? -9.707 -19.854 -1.617 1.00 38.44 218 ARG A O 1
ATOM 1550 N N . GLY A 1 219 ? -10.935 -18.990 -3.258 1.00 37.66 219 GLY A N 1
ATOM 1551 C CA . GLY A 1 219 ? -11.743 -18.146 -2.384 1.00 37.66 219 GLY A CA 1
ATOM 1552 C C . GLY A 1 219 ? -12.964 -17.614 -3.116 1.00 37.66 219 GLY A C 1
ATOM 1553 O O . GLY A 1 219 ? -12.923 -17.361 -4.318 1.00 37.66 219 GLY A O 1
ATOM 1554 N N . ARG A 1 220 ? -14.089 -17.452 -2.409 1.00 30.66 220 ARG A N 1
ATOM 1555 C CA . ARG A 1 220 ? -15.251 -16.725 -2.940 1.00 30.66 220 ARG A CA 1
ATOM 1556 C C . ARG A 1 220 ? -14.902 -15.237 -3.033 1.00 30.66 220 ARG A C 1
ATOM 1558 O O . ARG A 1 220 ? -15.282 -14.456 -2.168 1.00 30.66 220 ARG A O 1
ATOM 1565 N N . THR A 1 221 ? -14.234 -14.820 -4.098 1.00 32.38 221 THR A N 1
ATOM 1566 C CA . THR A 1 221 ? -14.221 -13.415 -4.497 1.00 32.38 221 THR A CA 1
ATOM 1567 C C . THR A 1 221 ? -15.587 -13.080 -5.091 1.00 32.38 221 THR A C 1
ATOM 1569 O O . THR A 1 221 ? -16.019 -13.646 -6.095 1.00 32.38 221 THR A O 1
ATOM 1572 N N . ARG A 1 222 ? -16.303 -12.126 -4.484 1.00 32.22 222 ARG A N 1
ATOM 1573 C CA . ARG A 1 222 ? -17.514 -11.538 -5.087 1.00 32.22 222 ARG A CA 1
ATOM 1574 C C . ARG A 1 222 ? -17.199 -10.611 -6.279 1.00 32.22 222 ARG A C 1
ATOM 1576 O O . ARG A 1 222 ? -18.097 -9.943 -6.775 1.00 32.22 222 ARG A O 1
ATOM 1583 N N . ALA A 1 223 ? -15.960 -10.642 -6.773 1.00 36.03 223 ALA A N 1
ATOM 1584 C CA . ALA A 1 223 ? -15.535 -10.195 -8.093 1.00 36.03 223 ALA A CA 1
ATOM 1585 C C . ALA A 1 223 ? -14.880 -11.400 -8.795 1.00 36.03 223 ALA A C 1
ATOM 1587 O O . ALA A 1 223 ? -13.770 -11.801 -8.461 1.00 36.03 223 ALA A O 1
ATOM 1588 N N . GLY A 1 224 ? -15.626 -12.056 -9.688 1.00 34.62 224 GLY A N 1
ATOM 1589 C CA . GLY A 1 224 ? -15.229 -13.323 -10.306 1.00 34.62 224 GLY A CA 1
ATOM 1590 C C . GLY A 1 224 ? -13.895 -13.261 -11.061 1.00 34.62 224 GLY A C 1
ATOM 1591 O O . GLY A 1 224 ? -13.504 -12.214 -11.570 1.00 34.62 224 GLY A O 1
ATOM 1592 N N . ALA A 1 225 ? -13.235 -14.417 -11.148 1.00 36.72 225 ALA A N 1
ATOM 1593 C CA . ALA A 1 225 ? -11.939 -14.680 -11.778 1.00 36.72 225 ALA A CA 1
ATOM 1594 C C . ALA A 1 225 ? -11.893 -14.421 -13.305 1.00 36.72 225 ALA A C 1
ATOM 1596 O O . ALA A 1 225 ? -11.701 -15.337 -14.103 1.00 36.72 225 ALA A O 1
ATOM 1597 N N . ARG A 1 226 ? -12.112 -13.179 -13.738 1.00 42.59 226 ARG A N 1
ATOM 1598 C CA . ARG A 1 226 ? -12.060 -12.738 -15.140 1.00 42.59 226 ARG A CA 1
ATOM 1599 C C . ARG A 1 226 ? -11.221 -11.469 -15.209 1.00 42.59 226 ARG A C 1
ATOM 1601 O O . ARG A 1 226 ? -11.265 -10.682 -14.278 1.00 42.59 226 ARG A O 1
ATOM 1608 N N . GLY A 1 227 ? -10.444 -11.275 -16.271 1.00 40.22 227 GLY A N 1
ATOM 1609 C CA . GLY A 1 227 ? -9.795 -9.986 -16.512 1.00 40.22 227 GLY A CA 1
ATOM 1610 C C . GLY A 1 227 ? -10.869 -8.909 -16.676 1.00 40.22 227 GLY A C 1
ATOM 1611 O O . GLY A 1 227 ? -11.754 -9.070 -17.519 1.00 40.22 227 GLY A O 1
ATOM 1612 N N . TRP A 1 228 ? -10.837 -7.854 -15.868 1.00 44.88 228 TRP A N 1
ATOM 1613 C CA . TRP A 1 228 ? -11.814 -6.768 -15.933 1.00 44.88 228 TRP A CA 1
ATOM 1614 C C . TRP A 1 228 ? -11.181 -5.517 -16.531 1.00 44.88 228 TRP A C 1
ATOM 1616 O O . TRP A 1 228 ? -10.143 -5.087 -16.047 1.00 44.88 228 TRP A O 1
ATOM 1626 N N . GLY A 1 229 ? -11.795 -4.933 -17.560 1.00 33.88 229 GLY A N 1
ATOM 1627 C CA . GLY A 1 229 ? -11.318 -3.693 -18.186 1.00 33.88 229 GLY A CA 1
ATOM 1628 C C . GLY A 1 229 ? -12.156 -2.480 -17.777 1.00 33.88 229 GLY A C 1
ATOM 1629 O O . GLY A 1 229 ? -13.384 -2.574 -17.779 1.00 33.88 229 GLY A O 1
ATOM 1630 N N . LEU A 1 230 ? -11.520 -1.346 -17.476 1.00 34.81 230 LEU A N 1
ATOM 1631 C CA . LEU A 1 230 ? -12.152 -0.022 -17.362 1.00 34.81 230 LEU A CA 1
ATOM 1632 C C . LEU A 1 230 ? -11.655 0.855 -18.524 1.00 34.81 230 LEU A C 1
ATOM 1634 O O . LEU A 1 230 ? -10.445 0.978 -18.712 1.00 34.81 230 LEU A O 1
ATOM 1638 N N . ARG A 1 231 ? -12.585 1.422 -19.303 1.00 31.59 231 ARG A N 1
ATOM 1639 C CA . ARG A 1 231 ? -12.317 2.404 -20.369 1.00 31.59 231 ARG A CA 1
ATOM 1640 C C . ARG A 1 231 ? -12.776 3.789 -19.946 1.00 31.59 231 ARG A C 1
ATOM 1642 O O . ARG A 1 231 ? -13.803 3.847 -19.232 1.00 31.59 231 ARG A O 1
#

Foldseek 3Di:
DPDDADDFAEDDPVNVVVVDQPDPPDALVVQFEEEEEAAFPVFCVQQLVVQVVCVVSRRSAYEYEAALNCQVVVCVSCVRHHYDHAHADPRGAHALVCLVVSLVVLVRGQEYEAYGNGDDLVRSLSNLLSNLVSHQHQYEQEHSSCSVLLVALQSQVNNLASYEYEDELVRLCSSVVHDSVVCVVPVQVSQQVSQQRNQYWYFYDDPKTWTAHHPPRPDPDPPDHGIYIYD

Sequence (231 aa):
MSPALPEPTLVTPQVLRGWRLPEPTGGKEARGSILVVGGSTETVGAVLLAAEAALRSGAGKLQVVVPSKVAPHVSISLPEALVRGVPHTEAGAIRASSAELVLDLAQGASAVLIGPGMADEAETRGLVEQLLPHLEGPVALDALGLAAVTADPGCLRHLDGQVVLTPNPTELAIALHVEHGEVEDDPVGSARRLAEQAQAVVGLGGSTSWIVAPTAARGRTRAGARGWGLR

pLDDT: mean 87.35, std 16.67, range [30.66, 98.75]